Protein AF-X1Q5E4-F1 (afdb_monomer_lite)

Structure (mmCIF, N/CA/C/O backbone):
data_AF-X1Q5E4-F1
#
_entry.id   AF-X1Q5E4-F1
#
loop_
_atom_site.group_PDB
_atom_site.id
_atom_site.type_symbol
_atom_site.label_atom_id
_atom_site.label_alt_id
_atom_site.label_comp_id
_atom_site.label_asym_id
_atom_site.label_entity_id
_atom_site.label_seq_id
_atom_site.pdbx_PDB_ins_code
_atom_site.Cartn_x
_atom_site.Cartn_y
_atom_site.Cartn_z
_atom_site.occupancy
_atom_site.B_iso_or_equiv
_atom_site.auth_seq_id
_atom_site.auth_comp_id
_atom_site.auth_asym_id
_atom_site.auth_atom_id
_atom_site.pdbx_PDB_model_num
ATOM 1 N N . LEU A 1 1 ? -5.593 10.692 -4.217 1.00 85.62 1 LEU A N 1
ATOM 2 C CA . LEU A 1 1 ? -6.689 10.237 -3.331 1.00 85.62 1 LEU A CA 1
ATOM 3 C C . LEU A 1 1 ? -7.997 10.860 -3.796 1.00 85.62 1 LEU A C 1
ATOM 5 O O . LEU A 1 1 ? -8.003 12.060 -4.031 1.00 85.62 1 LEU A O 1
ATOM 9 N N . ASN A 1 2 ? -9.068 10.085 -3.948 1.00 87.19 2 ASN A N 1
ATOM 10 C CA . ASN A 1 2 ? -10.400 10.597 -4.282 1.00 87.19 2 ASN A CA 1
ATOM 11 C C . ASN A 1 2 ? -11.298 10.481 -3.035 1.00 87.19 2 ASN A C 1
ATOM 13 O O . ASN A 1 2 ? -11.476 9.379 -2.522 1.00 87.19 2 ASN A O 1
ATOM 17 N N . LEU A 1 3 ? -11.804 11.609 -2.522 1.00 86.56 3 LEU A N 1
ATOM 18 C CA . LEU A 1 3 ? -12.592 11.635 -1.282 1.00 86.56 3 LEU A CA 1
ATOM 19 C C . LEU A 1 3 ? -13.997 11.049 -1.459 1.00 86.56 3 LEU A C 1
ATOM 21 O O . LEU A 1 3 ? -14.492 10.405 -0.540 1.00 86.56 3 LEU A O 1
ATOM 25 N N . ASP A 1 4 ? -14.607 11.208 -2.634 1.00 85.56 4 ASP A N 1
ATOM 26 C CA . ASP A 1 4 ? -15.897 10.589 -2.944 1.00 85.56 4 ASP A CA 1
ATOM 27 C C . ASP A 1 4 ? -15.772 9.062 -2.928 1.00 85.56 4 ASP A C 1
ATOM 29 O O . ASP A 1 4 ? -16.574 8.371 -2.306 1.00 85.56 4 ASP A O 1
ATOM 33 N N . ALA A 1 5 ? -14.702 8.530 -3.528 1.00 87.25 5 ALA A N 1
ATOM 34 C CA . ALA A 1 5 ? -14.430 7.093 -3.511 1.00 87.25 5 ALA A CA 1
ATOM 35 C C . ALA A 1 5 ? -14.142 6.579 -2.088 1.00 87.25 5 ALA A C 1
ATOM 37 O O . ALA A 1 5 ? -14.523 5.464 -1.739 1.00 87.25 5 ALA A O 1
ATOM 38 N N . LEU A 1 6 ? -13.522 7.398 -1.230 1.00 88.19 6 LEU A N 1
ATOM 39 C CA . LEU A 1 6 ? -13.303 7.046 0.174 1.00 88.19 6 LEU A CA 1
ATOM 40 C C . LEU A 1 6 ? -14.588 6.963 1.004 1.00 88.19 6 LEU A C 1
ATOM 42 O O . LEU A 1 6 ? -14.603 6.221 1.984 1.00 88.19 6 LEU A O 1
ATOM 46 N N . LEU A 1 7 ? -15.659 7.676 0.641 1.00 85.50 7 LEU A N 1
ATOM 47 C CA . LEU A 1 7 ? -16.945 7.553 1.338 1.00 85.50 7 LEU A CA 1
ATOM 48 C C . LEU A 1 7 ? -17.561 6.153 1.186 1.00 85.50 7 LEU A C 1
ATOM 50 O O . LEU A 1 7 ? -18.375 5.764 2.021 1.00 85.50 7 LEU A O 1
ATOM 54 N N . ALA A 1 8 ? -17.124 5.366 0.197 1.00 83.44 8 ALA A N 1
ATOM 55 C CA . ALA A 1 8 ? -17.516 3.963 0.057 1.00 83.44 8 ALA A CA 1
ATOM 56 C C . ALA A 1 8 ? -16.979 3.087 1.192 1.00 83.44 8 ALA A C 1
ATOM 58 O O . ALA A 1 8 ? -17.589 2.091 1.566 1.00 83.44 8 ALA A O 1
ATOM 59 N N . VAL A 1 9 ? -15.836 3.463 1.766 1.00 86.12 9 VAL A N 1
ATOM 60 C CA . VAL A 1 9 ? -15.105 2.639 2.732 1.00 86.12 9 VAL A CA 1
ATOM 61 C C . VAL A 1 9 ? -15.895 2.446 4.033 1.00 86.12 9 VAL A C 1
ATOM 63 O O . VAL A 1 9 ? -16.047 1.297 4.449 1.00 86.12 9 VAL A O 1
ATOM 66 N N . PRO A 1 10 ? -16.447 3.501 4.670 1.00 83.12 10 PRO A N 1
ATOM 67 C CA . PRO A 1 10 ? -17.381 3.345 5.784 1.00 83.12 10 PRO A CA 1
ATOM 68 C C . PRO A 1 10 ? -18.577 2.452 5.476 1.00 83.12 10 PRO A C 1
ATOM 70 O O . PRO A 1 10 ? -18.875 1.564 6.272 1.00 83.12 10 PRO A O 1
ATOM 73 N N . VAL A 1 11 ? -19.226 2.650 4.326 1.00 78.62 11 VAL A N 1
ATOM 74 C CA . VAL A 1 11 ? -20.408 1.869 3.931 1.00 78.62 11 VAL A CA 1
ATOM 75 C C . VAL A 1 11 ? -20.055 0.390 3.824 1.00 78.62 11 VAL A C 1
ATOM 77 O O . VAL A 1 11 ? -20.650 -0.439 4.509 1.00 78.62 11 VAL A O 1
ATOM 80 N N . SER A 1 12 ? -19.006 0.054 3.078 1.00 81.69 12 SER A N 1
ATOM 81 C CA . SER A 1 12 ? -18.638 -1.344 2.865 1.00 81.69 12 SER A CA 1
ATOM 82 C C . SER A 1 12 ? -18.080 -2.032 4.110 1.00 81.69 12 SER A C 1
ATOM 84 O O . SER A 1 12 ? -18.351 -3.211 4.323 1.00 81.69 12 SER A O 1
ATOM 86 N N . LEU A 1 13 ? -17.323 -1.331 4.964 1.00 83.44 13 LEU A N 1
ATOM 87 C CA . LEU A 1 13 ? -16.741 -1.943 6.166 1.00 83.44 13 LEU A CA 1
ATOM 88 C C . LEU A 1 13 ? -17.729 -2.082 7.331 1.00 83.44 13 LEU A C 1
ATOM 90 O O . LEU A 1 13 ? -17.554 -2.990 8.145 1.00 83.44 13 LEU A O 1
ATOM 94 N N . VAL A 1 14 ? -18.712 -1.185 7.451 1.00 81.75 14 VAL A N 1
ATOM 95 C CA . VAL A 1 14 ? -19.647 -1.164 8.591 1.00 81.75 14 VAL A CA 1
ATOM 96 C C . VAL A 1 14 ? -21.003 -1.752 8.231 1.00 81.75 14 VAL A C 1
ATOM 98 O O . VAL A 1 14 ? -21.534 -2.550 9.000 1.00 81.75 14 VAL A O 1
ATOM 101 N N . LEU A 1 15 ? -21.559 -1.367 7.082 1.00 72.94 15 LEU A N 1
ATOM 102 C CA . LEU A 1 15 ? -22.905 -1.770 6.671 1.00 72.94 15 LEU A CA 1
ATOM 103 C C . LEU A 1 15 ? -22.891 -3.080 5.872 1.00 72.94 15 LEU A C 1
ATOM 105 O O . LEU A 1 15 ? -23.913 -3.752 5.791 1.00 72.94 15 LEU A O 1
ATOM 109 N N . GLY A 1 16 ? -21.729 -3.478 5.338 1.00 68.12 16 GLY A N 1
ATOM 110 C CA . GLY A 1 16 ? -21.613 -4.658 4.479 1.00 68.12 16 GLY A CA 1
ATOM 111 C C . GLY A 1 16 ? -22.305 -4.475 3.127 1.00 68.12 16 GLY A C 1
ATOM 112 O O . GLY A 1 16 ? -22.644 -5.467 2.488 1.00 68.12 16 GLY A O 1
ATOM 113 N N . ASP A 1 17 ? -22.510 -3.220 2.722 1.00 62.69 17 ASP A N 1
ATOM 114 C CA . ASP A 1 17 ? -23.218 -2.832 1.505 1.00 62.69 17 ASP A CA 1
ATOM 115 C C . ASP A 1 17 ? -22.286 -2.100 0.519 1.00 62.69 17 ASP A C 1
ATOM 117 O O . ASP A 1 17 ? -21.143 -1.735 0.834 1.00 62.69 17 ASP A O 1
ATOM 121 N N . THR A 1 18 ? -22.767 -1.888 -0.700 1.00 61.19 18 THR A N 1
ATOM 122 C CA . THR A 1 18 ? -22.097 -1.099 -1.737 1.00 61.19 18 THR A CA 1
ATOM 123 C C . THR A 1 18 ? -22.765 0.266 -1.877 1.00 61.19 18 THR A C 1
ATOM 125 O O . THR A 1 18 ? -23.923 0.441 -1.526 1.00 61.19 18 THR A O 1
ATOM 128 N N . LEU A 1 19 ? -22.053 1.255 -2.425 1.00 57.38 19 LEU A N 1
ATOM 129 C CA . LEU A 1 19 ? -22.664 2.546 -2.778 1.00 57.38 19 LEU A CA 1
ATOM 130 C C . LEU A 1 19 ? -23.539 2.472 -4.053 1.00 57.38 19 LEU A C 1
ATOM 132 O O . LEU A 1 19 ? -23.861 3.513 -4.628 1.00 57.38 19 LEU A O 1
ATOM 136 N N . GLU A 1 20 ? -23.875 1.281 -4.559 1.00 55.50 20 GLU A N 1
ATOM 137 C CA . GLU A 1 20 ? -24.708 1.134 -5.755 1.00 55.50 20 GLU A CA 1
ATOM 138 C C . GLU A 1 20 ? -26.183 1.422 -5.413 1.00 55.50 20 GLU A C 1
ATOM 140 O O . GLU A 1 20 ? -26.930 0.537 -5.012 1.00 55.50 20 GLU A O 1
ATOM 145 N N . GLY A 1 21 ? -26.616 2.681 -5.558 1.00 55.56 21 GLY A N 1
ATOM 146 C CA . GLY A 1 21 ? -28.004 3.098 -5.308 1.00 55.56 21 GLY A CA 1
ATOM 147 C C . GLY A 1 21 ? -28.167 4.584 -4.961 1.00 55.56 21 GLY A C 1
ATOM 148 O O . GLY A 1 21 ? -27.203 5.351 -4.936 1.00 55.56 21 GLY A O 1
ATOM 149 N N . GLU A 1 22 ? -29.404 5.022 -4.696 1.00 45.22 22 GLU A N 1
ATOM 150 C CA . GLU A 1 22 ? -29.683 6.388 -4.228 1.00 45.22 22 GLU A CA 1
ATOM 151 C C . GLU A 1 22 ? -29.324 6.557 -2.739 1.00 45.22 22 GLU A C 1
ATOM 153 O O . GLU A 1 22 ? -30.128 6.322 -1.841 1.00 45.22 22 GLU A O 1
ATOM 158 N N . LEU A 1 23 ? -28.127 7.092 -2.479 1.00 52.53 23 LEU A N 1
ATOM 159 C CA . LEU A 1 23 ? -27.595 7.477 -1.155 1.00 52.53 23 LEU A CA 1
ATOM 160 C C . LEU A 1 23 ? -28.423 8.530 -0.385 1.00 52.53 23 LEU A C 1
ATOM 162 O O . LEU A 1 23 ? -28.060 8.938 0.723 1.00 52.53 23 LEU A O 1
ATOM 166 N N . ALA A 1 24 ? -29.519 9.028 -0.962 1.00 50.91 24 ALA A N 1
ATOM 167 C CA . ALA A 1 24 ? -30.311 10.116 -0.398 1.00 50.91 24 ALA A CA 1
ATOM 168 C C . ALA A 1 24 ? -30.968 9.743 0.947 1.00 50.91 24 ALA A C 1
ATOM 170 O O . ALA A 1 24 ? -31.092 10.615 1.810 1.00 50.91 24 ALA A O 1
ATOM 171 N N . GLY A 1 25 ? -31.317 8.466 1.153 1.00 52.00 25 GLY A N 1
ATOM 172 C CA . GLY A 1 25 ? -31.897 7.948 2.401 1.00 52.00 25 GLY A CA 1
ATOM 173 C C . GLY A 1 25 ? -30.884 7.604 3.503 1.00 52.00 25 GLY A C 1
ATOM 174 O O . GLY A 1 25 ? -31.267 7.438 4.658 1.00 52.00 25 GLY A O 1
ATOM 175 N N . GLU A 1 26 ? -29.587 7.552 3.189 1.00 63.16 26 GLU A N 1
ATOM 176 C CA . GLU A 1 26 ? -28.579 6.885 4.031 1.00 63.16 26 GLU A CA 1
ATOM 177 C C . GLU A 1 26 ? -27.562 7.830 4.676 1.00 63.16 26 GLU A C 1
ATOM 179 O O . GLU A 1 26 ? -26.587 7.391 5.282 1.00 63.16 26 GLU A O 1
ATOM 184 N N . LYS A 1 27 ? -27.774 9.149 4.617 1.00 71.00 27 LYS A N 1
ATOM 185 C CA . LYS A 1 27 ? -26.834 10.127 5.205 1.00 71.00 27 LYS A CA 1
ATOM 186 C C . LYS A 1 27 ? -26.582 9.899 6.701 1.00 71.00 27 LYS A C 1
ATOM 188 O O . LYS A 1 27 ? -25.473 10.140 7.169 1.00 71.00 27 LYS A O 1
ATOM 193 N N . ILE A 1 28 ? -27.591 9.431 7.440 1.00 75.75 28 ILE A N 1
ATOM 194 C CA . ILE A 1 28 ? -27.464 9.093 8.866 1.00 75.75 28 ILE A CA 1
ATOM 195 C C . ILE A 1 28 ? -26.667 7.796 9.047 1.00 75.75 28 ILE A C 1
ATOM 197 O O . ILE A 1 28 ? -25.765 7.762 9.878 1.00 75.75 28 ILE A O 1
ATOM 201 N N . ALA A 1 29 ? -26.941 6.766 8.242 1.00 75.94 29 ALA A N 1
ATOM 202 C CA . ALA A 1 29 ? -26.204 5.503 8.283 1.00 75.94 29 ALA A CA 1
ATOM 203 C C . ALA A 1 29 ? -24.724 5.700 7.912 1.00 75.94 29 ALA A C 1
ATOM 205 O O . ALA A 1 29 ? -23.838 5.164 8.572 1.00 75.94 29 ALA A O 1
ATOM 206 N N . LEU A 1 30 ? -24.438 6.545 6.918 1.00 79.06 30 LEU A N 1
ATOM 207 C CA . LEU A 1 30 ? -23.081 6.929 6.538 1.00 79.06 30 LEU A CA 1
ATOM 208 C C . LEU A 1 30 ? -22.375 7.718 7.649 1.00 79.06 30 LEU A C 1
ATOM 210 O O . LEU A 1 30 ? -21.212 7.452 7.950 1.00 79.06 30 LEU A O 1
ATOM 214 N N . LEU A 1 31 ? -23.071 8.661 8.292 1.00 83.44 31 LEU A N 1
ATOM 215 C CA . LEU A 1 31 ? -22.544 9.393 9.446 1.00 83.44 31 LEU A CA 1
ATOM 216 C C . LEU A 1 31 ? -22.194 8.440 10.599 1.00 83.44 31 LEU A C 1
ATOM 218 O O . LEU A 1 31 ? -21.114 8.547 11.181 1.00 83.44 31 LEU A O 1
ATOM 222 N N . GLU A 1 32 ? -23.083 7.495 10.903 1.00 83.00 32 GLU A N 1
ATOM 223 C CA . GLU A 1 32 ? -22.853 6.472 11.919 1.00 83.00 32 GLU A CA 1
ATOM 224 C C . GLU A 1 32 ? -21.665 5.578 11.549 1.00 83.00 32 GLU A C 1
ATOM 226 O O . GLU A 1 32 ? -20.768 5.383 12.369 1.00 83.00 32 GLU A O 1
ATOM 231 N N . ALA A 1 33 ? -21.603 5.096 10.306 1.00 85.88 33 ALA A N 1
ATOM 232 C CA . ALA A 1 33 ? -20.516 4.260 9.812 1.00 85.88 33 ALA A CA 1
ATOM 233 C C . ALA A 1 33 ? -19.156 4.966 9.914 1.00 85.88 33 ALA A C 1
ATOM 235 O O . ALA A 1 33 ? -18.194 4.391 10.428 1.00 85.88 33 ALA A O 1
ATOM 236 N N . ILE A 1 34 ? -19.074 6.236 9.502 1.00 86.62 34 ILE A N 1
ATOM 237 C CA . ILE A 1 34 ? -17.858 7.046 9.660 1.00 86.62 34 ILE A CA 1
ATOM 238 C C . ILE A 1 34 ? -17.499 7.181 11.147 1.00 86.62 34 ILE A C 1
ATOM 240 O O . ILE A 1 34 ? -16.341 6.994 11.524 1.00 86.62 34 ILE A O 1
ATOM 244 N N . GLY A 1 35 ? -18.490 7.442 12.005 1.00 85.75 35 GLY A N 1
ATOM 245 C CA . GLY A 1 35 ? -18.305 7.506 13.453 1.00 85.75 35 GLY A CA 1
ATOM 246 C C . GLY A 1 35 ? -17.748 6.209 14.048 1.00 85.75 35 GLY A C 1
ATOM 247 O O . GLY A 1 35 ? -16.836 6.259 14.873 1.00 85.75 35 GLY A O 1
ATOM 248 N N . GLN A 1 36 ? -18.231 5.046 13.600 1.00 86.19 36 GLN A N 1
ATOM 249 C CA . GLN A 1 36 ? -17.752 3.734 14.052 1.00 86.19 36 GLN A CA 1
ATOM 250 C C . GLN A 1 36 ? -16.318 3.428 13.594 1.00 86.19 36 GLN A C 1
ATOM 252 O O . GLN A 1 36 ? -15.580 2.743 14.312 1.00 86.19 36 GLN A O 1
ATOM 257 N N . LEU A 1 37 ? -15.918 3.925 12.419 1.00 87.25 37 LEU A N 1
ATOM 258 C CA . LEU A 1 37 ? -14.556 3.779 11.899 1.00 87.25 37 LEU A CA 1
ATOM 259 C C . LEU A 1 37 ? -13.554 4.751 12.521 1.00 87.25 37 LEU A C 1
ATOM 261 O O . LEU A 1 37 ? -12.341 4.522 12.418 1.00 87.25 37 LEU A O 1
ATOM 265 N N . ASN A 1 38 ? -14.026 5.799 13.196 1.00 83.94 38 ASN A N 1
ATOM 266 C CA . ASN A 1 38 ? -13.145 6.713 13.901 1.00 83.94 38 ASN A CA 1
ATOM 267 C C . ASN A 1 38 ? -12.282 5.939 14.914 1.00 83.94 38 ASN A C 1
ATOM 269 O O . ASN A 1 38 ? -12.753 5.042 15.615 1.00 83.94 38 ASN A O 1
ATOM 273 N N . ASN A 1 39 ? -10.986 6.246 14.960 1.00 86.94 39 ASN A N 1
ATOM 274 C CA . ASN A 1 39 ? -9.976 5.508 15.734 1.00 86.94 39 ASN A CA 1
ATOM 275 C C . ASN A 1 39 ? -9.820 4.011 15.383 1.00 86.94 39 ASN A C 1
ATOM 277 O O . ASN A 1 39 ? -9.138 3.283 16.109 1.00 86.94 39 ASN A O 1
ATOM 281 N N . ARG A 1 40 ? -10.387 3.537 14.265 1.00 91.19 40 ARG A N 1
ATOM 282 C CA . ARG A 1 40 ? -10.204 2.167 13.743 1.00 91.19 40 ARG A CA 1
ATOM 283 C C . ARG A 1 40 ? -9.575 2.116 12.358 1.00 91.19 40 ARG A C 1
ATOM 285 O O . ARG A 1 40 ? -9.022 1.078 12.002 1.00 91.19 40 ARG A O 1
ATOM 292 N N . VAL A 1 41 ? -9.627 3.213 11.606 1.00 93.25 41 VAL A N 1
ATOM 293 C CA . VAL A 1 41 ? -9.074 3.313 10.251 1.00 93.25 41 VAL A CA 1
ATOM 294 C C . VAL A 1 41 ? -8.097 4.482 10.156 1.00 93.25 41 VAL A C 1
ATOM 296 O O . VAL A 1 41 ? -8.339 5.566 10.687 1.00 93.25 41 VAL A O 1
ATOM 299 N N . LYS A 1 42 ? -6.984 4.247 9.456 1.00 95.19 42 LYS A N 1
ATOM 300 C CA . LYS A 1 42 ? -6.052 5.279 9.000 1.00 95.19 42 LYS A CA 1
ATOM 301 C C . LYS A 1 42 ? -5.783 5.086 7.513 1.00 95.19 42 LYS A C 1
ATOM 303 O O . LYS A 1 42 ? -5.582 3.961 7.063 1.00 95.19 42 LYS A O 1
ATOM 308 N N . ILE A 1 43 ? -5.780 6.186 6.772 1.00 95.06 43 ILE A N 1
ATOM 309 C CA . ILE A 1 43 ? -5.573 6.232 5.327 1.00 95.06 43 ILE A CA 1
ATOM 310 C C . ILE A 1 43 ? -4.346 7.096 5.072 1.00 95.06 43 ILE A C 1
ATOM 312 O O . ILE A 1 43 ? -4.383 8.315 5.240 1.00 95.06 43 ILE A O 1
ATOM 316 N N . PHE A 1 44 ? -3.256 6.460 4.662 1.00 95.88 44 PHE A N 1
ATOM 317 C CA . PHE A 1 44 ? -2.018 7.147 4.312 1.00 95.88 44 PHE A CA 1
ATOM 318 C C . PHE A 1 44 ? -2.074 7.582 2.850 1.00 95.88 44 PHE A C 1
ATOM 320 O O . PHE A 1 44 ? -2.385 6.779 1.972 1.00 95.88 44 PHE A O 1
ATOM 327 N N . TYR A 1 45 ? -1.770 8.846 2.574 1.00 94.75 45 TYR A N 1
ATOM 328 C CA . TYR A 1 45 ? -1.820 9.393 1.219 1.00 94.75 45 TYR A CA 1
ATOM 329 C C . TYR A 1 45 ? -0.693 10.397 0.988 1.00 94.75 45 TYR A C 1
ATOM 331 O O . TYR A 1 45 ? -0.230 11.040 1.924 1.00 94.75 45 TYR A O 1
ATOM 339 N N . GLN A 1 46 ? -0.262 10.576 -0.261 1.00 93.88 46 GLN A N 1
ATOM 340 C CA . GLN A 1 46 ? 0.731 11.601 -0.580 1.00 93.88 46 GLN A CA 1
ATOM 341 C C . GLN A 1 46 ? 0.147 13.005 -0.385 1.00 93.88 46 GLN A C 1
ATOM 343 O O . GLN A 1 46 ? -0.860 13.361 -1.006 1.00 93.88 46 GLN A O 1
ATOM 348 N N . ARG A 1 47 ? 0.812 13.828 0.433 1.00 90.94 47 ARG A N 1
ATOM 349 C CA . ARG A 1 47 ? 0.422 15.222 0.670 1.00 90.94 47 ARG A CA 1
ATOM 350 C C . ARG A 1 47 ? 0.323 15.986 -0.653 1.00 90.94 47 ARG A C 1
ATOM 352 O O . ARG A 1 47 ? 1.184 15.861 -1.517 1.00 90.94 47 ARG A O 1
ATOM 359 N N . GLY A 1 48 ? -0.738 16.778 -0.795 1.00 87.25 48 GLY A N 1
ATOM 360 C CA . GLY A 1 48 ? -1.007 17.555 -2.009 1.00 87.25 48 GLY A CA 1
ATOM 361 C C . GLY A 1 48 ? -1.610 16.748 -3.161 1.00 87.25 48 GLY A C 1
ATOM 362 O O . GLY A 1 48 ? -1.994 17.338 -4.160 1.00 87.25 48 GLY A O 1
ATOM 363 N N . ASN A 1 49 ? -1.757 15.425 -3.021 1.00 87.75 49 ASN A N 1
ATOM 364 C CA . ASN A 1 49 ? -2.320 14.562 -4.058 1.00 87.75 49 ASN A CA 1
ATOM 365 C C . ASN A 1 49 ? -3.731 14.059 -3.686 1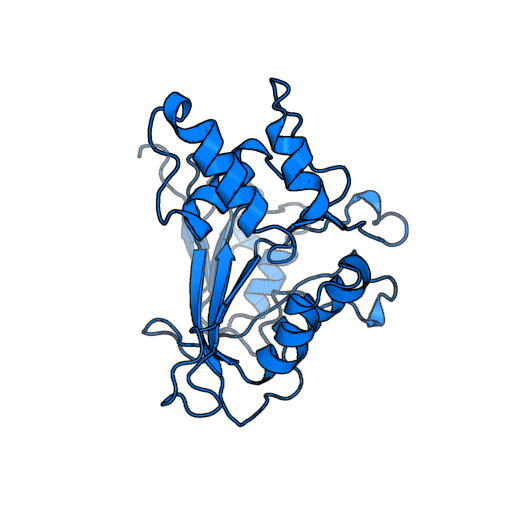.00 87.75 49 ASN A C 1
ATOM 367 O O . ASN A 1 49 ? -4.033 12.861 -3.736 1.00 87.75 49 ASN A O 1
ATOM 371 N N . ILE A 1 50 ? -4.597 14.984 -3.261 1.00 86.19 50 ILE A N 1
ATOM 372 C CA . ILE A 1 50 ? -6.040 14.765 -3.089 1.00 86.19 50 ILE A CA 1
ATOM 373 C C . ILE A 1 50 ? -6.747 15.426 -4.273 1.00 86.19 50 ILE A C 1
ATOM 375 O O . ILE A 1 50 ? -6.502 16.591 -4.568 1.00 86.19 50 ILE A O 1
ATOM 379 N N . HIS A 1 51 ? -7.622 14.683 -4.947 1.00 85.06 51 HIS A N 1
ATOM 380 C CA . HIS A 1 51 ? -8.462 15.221 -6.006 1.00 85.06 51 HIS A CA 1
ATOM 381 C C . HIS A 1 51 ? -9.448 16.223 -5.406 1.00 85.06 51 HIS A C 1
ATOM 383 O O . HIS A 1 51 ? -10.177 15.880 -4.475 1.00 85.06 51 HIS A O 1
ATOM 389 N N . VAL A 1 52 ? -9.476 17.442 -5.945 1.00 80.12 52 VAL A N 1
ATOM 390 C CA . VAL A 1 52 ? -10.395 18.490 -5.494 1.00 80.12 52 VAL A CA 1
ATOM 391 C C . VAL A 1 52 ? -11.828 18.064 -5.836 1.00 80.12 52 VAL A C 1
ATOM 393 O O . VAL A 1 52 ? -12.127 17.853 -7.015 1.00 80.12 52 VAL A O 1
ATOM 396 N N . PRO A 1 53 ? -12.717 17.887 -4.845 1.00 77.94 53 PRO A N 1
ATOM 397 C CA . PRO A 1 53 ? -14.113 17.562 -5.111 1.00 77.94 53 PRO A CA 1
ATOM 398 C C . PRO A 1 53 ? -14.785 18.683 -5.910 1.00 77.94 53 PRO A C 1
ATOM 400 O O . PRO A 1 53 ? -14.507 19.860 -5.681 1.00 77.94 53 PRO A O 1
ATOM 403 N N . ARG A 1 54 ? -15.680 18.329 -6.840 1.00 76.81 54 ARG A N 1
ATOM 404 C CA . ARG A 1 54 ? -16.436 19.326 -7.627 1.00 76.81 54 ARG A CA 1
ATOM 405 C C . ARG A 1 54 ? -17.413 20.120 -6.763 1.00 76.81 54 ARG A C 1
ATOM 407 O O . ARG A 1 54 ? -17.658 21.289 -7.037 1.00 76.81 54 ARG A O 1
ATOM 414 N N . GLU A 1 55 ? -17.940 19.483 -5.723 1.00 77.50 55 GLU A N 1
ATOM 415 C CA . GLU A 1 55 ? -18.875 20.070 -4.772 1.00 77.50 55 GLU A CA 1
ATOM 416 C C . GLU A 1 55 ? -18.380 19.857 -3.343 1.00 77.50 55 GLU A C 1
ATOM 418 O O . GLU A 1 55 ? -17.766 18.840 -3.010 1.00 77.50 55 GLU A O 1
ATOM 423 N N . PHE A 1 56 ? -18.649 20.830 -2.476 1.00 74.88 56 PHE A N 1
ATOM 424 C CA . PHE A 1 56 ? -18.303 20.720 -1.068 1.00 74.88 56 PHE A CA 1
ATOM 425 C C . PHE A 1 56 ? -19.255 19.752 -0.355 1.00 74.88 56 PHE A C 1
ATOM 427 O O . PHE A 1 56 ? -20.441 20.038 -0.192 1.00 74.88 56 PHE A O 1
ATOM 434 N N . ASN A 1 57 ? -18.720 18.633 0.134 1.00 79.06 57 ASN A N 1
ATOM 435 C CA . ASN A 1 57 ? -19.455 17.675 0.951 1.00 79.06 57 ASN A CA 1
ATOM 436 C C . ASN A 1 57 ? -18.974 17.738 2.408 1.00 79.06 57 ASN A C 1
ATOM 438 O O . ASN A 1 57 ? -17.820 17.437 2.713 1.00 79.06 57 ASN A O 1
ATOM 442 N N . ARG A 1 58 ? -19.881 18.079 3.334 1.00 80.69 58 ARG A N 1
ATOM 443 C CA . ARG A 1 58 ? -19.586 18.155 4.779 1.00 80.69 58 ARG A CA 1
ATOM 444 C C . ARG A 1 58 ? -19.070 16.838 5.362 1.00 80.69 58 ARG A C 1
ATOM 446 O O . ARG A 1 58 ? -18.362 16.862 6.362 1.00 80.69 58 ARG A O 1
ATOM 453 N N . LEU A 1 59 ? -19.398 15.704 4.744 1.00 81.31 59 LEU A N 1
ATOM 454 C CA . LEU A 1 59 ? -18.931 14.391 5.184 1.00 81.31 59 LEU A CA 1
ATOM 455 C C . LEU A 1 59 ? -17.413 14.227 5.037 1.00 81.31 59 LEU A C 1
ATOM 457 O O . LEU A 1 59 ? -16.821 13.445 5.774 1.00 81.31 59 LEU A O 1
ATOM 461 N N . PHE A 1 60 ? -16.759 14.995 4.157 1.00 85.75 60 PHE A N 1
ATOM 462 C CA . PHE A 1 60 ? -15.301 14.961 4.030 1.00 85.75 60 PHE A CA 1
ATOM 463 C C . PHE A 1 60 ? -14.592 15.404 5.310 1.00 85.75 60 PHE A C 1
ATOM 465 O O . PHE A 1 60 ? -13.586 14.799 5.670 1.00 85.75 60 PHE A O 1
ATOM 472 N N . ALA A 1 61 ? -15.155 16.369 6.047 1.00 86.12 61 ALA A N 1
ATOM 473 C CA . ALA A 1 61 ? -14.605 16.808 7.331 1.00 86.12 61 ALA A CA 1
ATOM 474 C C . ALA A 1 61 ? -14.571 15.669 8.368 1.00 86.12 61 ALA A C 1
ATOM 476 O O . ALA A 1 61 ? -13.695 15.614 9.225 1.00 86.12 61 ALA A O 1
ATOM 477 N N . LEU A 1 62 ? -15.497 14.709 8.266 1.00 85.69 62 LEU A N 1
ATOM 478 C CA . LEU A 1 62 ? -15.539 13.540 9.146 1.00 85.69 62 LEU A CA 1
ATOM 479 C C . LEU A 1 62 ? -14.472 12.498 8.793 1.00 85.69 62 LEU A C 1
ATOM 481 O O . LEU A 1 62 ? -14.125 11.669 9.633 1.00 85.69 62 LEU A O 1
ATOM 485 N N . LEU A 1 63 ? -13.952 12.526 7.560 1.00 88.31 63 LEU A N 1
ATOM 486 C CA . LEU A 1 63 ? -12.859 11.657 7.134 1.00 88.31 63 LEU A CA 1
ATOM 487 C C . LEU A 1 63 ? -11.493 12.176 7.596 1.00 88.31 63 LEU A C 1
ATOM 489 O O . LEU A 1 63 ? -10.578 11.372 7.763 1.00 88.31 63 LEU A O 1
ATOM 493 N N . GLU A 1 64 ? -11.346 13.485 7.827 1.00 88.81 64 GLU A N 1
ATOM 494 C CA . GLU A 1 64 ? -10.068 14.130 8.164 1.00 88.81 64 GLU A CA 1
ATOM 495 C C . GLU A 1 64 ? -9.288 13.436 9.294 1.00 88.81 64 GLU A C 1
ATOM 497 O O . GLU A 1 64 ? -8.096 13.193 9.098 1.00 88.81 64 GLU A O 1
ATOM 502 N N . PRO A 1 65 ? -9.899 13.006 10.421 1.00 90.31 65 PRO A N 1
ATOM 503 C CA . PRO A 1 65 ? -9.165 12.317 11.487 1.00 90.31 65 PRO A CA 1
ATOM 504 C C . PRO A 1 65 ? -8.550 10.975 11.062 1.00 90.31 65 PRO A C 1
ATOM 506 O O . PRO A 1 65 ? -7.619 10.480 11.706 1.00 90.31 65 PRO A O 1
ATOM 509 N N . MET A 1 66 ? -9.064 10.361 9.994 1.00 92.25 66 MET A N 1
ATOM 510 C CA . MET A 1 66 ? -8.553 9.109 9.433 1.00 92.25 66 MET A CA 1
ATOM 511 C C . MET A 1 66 ? -7.441 9.351 8.405 1.00 92.25 66 MET A C 1
ATOM 513 O O . MET A 1 66 ? -6.647 8.445 8.159 1.00 92.25 66 MET A O 1
ATOM 517 N N . LEU A 1 67 ? -7.346 10.547 7.818 1.00 93.56 67 LEU A N 1
ATOM 518 C CA . LEU A 1 67 ? -6.374 10.864 6.773 1.00 93.56 67 LEU A CA 1
ATOM 519 C C . LEU A 1 67 ? -5.003 11.203 7.371 1.00 93.56 67 LEU A C 1
ATOM 521 O O . LEU A 1 67 ? -4.874 12.074 8.226 1.00 93.56 67 LEU A O 1
ATOM 525 N N . VAL A 1 68 ? -3.956 10.545 6.878 1.00 95.56 68 VAL A N 1
ATOM 526 C CA . VAL A 1 68 ? -2.566 10.764 7.296 1.00 95.56 68 VAL A CA 1
ATOM 527 C C . VAL A 1 68 ? -1.733 11.181 6.080 1.00 95.56 68 VAL A C 1
ATOM 529 O O . VAL A 1 68 ? -1.475 10.348 5.205 1.00 95.56 68 VAL A O 1
ATOM 532 N N . PRO A 1 69 ? -1.316 12.457 5.981 1.00 94.88 69 PRO A N 1
ATOM 533 C CA . PRO A 1 69 ? -0.480 12.909 4.879 1.00 94.88 69 PRO A CA 1
ATOM 534 C C . PRO A 1 69 ? 0.945 12.368 5.019 1.00 94.88 69 PRO A C 1
ATOM 536 O O . PRO A 1 69 ? 1.576 12.497 6.065 1.00 94.88 69 PRO A O 1
ATOM 539 N N . ILE A 1 70 ? 1.473 11.831 3.927 1.00 95.31 70 ILE A N 1
ATOM 540 C CA . ILE A 1 70 ? 2.857 11.393 3.779 1.00 95.31 70 ILE A CA 1
ATOM 541 C C . ILE A 1 70 ? 3.571 12.349 2.832 1.00 95.31 70 ILE A C 1
ATOM 543 O O . ILE A 1 70 ? 3.062 12.676 1.756 1.00 95.31 70 ILE A O 1
ATOM 547 N N . ILE A 1 71 ? 4.751 12.808 3.240 1.00 91.50 71 ILE A N 1
ATOM 548 C CA . ILE A 1 71 ? 5.581 13.729 2.466 1.00 91.50 71 ILE A CA 1
ATOM 549 C C . ILE A 1 71 ? 6.778 12.935 1.938 1.00 91.50 71 ILE A C 1
ATOM 551 O O . ILE A 1 71 ? 7.595 12.485 2.739 1.00 91.50 71 ILE A O 1
ATOM 555 N N . PRO A 1 72 ? 6.900 12.743 0.616 1.00 89.50 72 PRO A N 1
ATOM 556 C CA . PRO A 1 72 ? 8.135 12.245 0.031 1.00 89.50 72 PRO A CA 1
ATOM 557 C C . PRO A 1 72 ? 9.284 13.217 0.337 1.00 89.50 72 PRO A C 1
ATOM 559 O O . PRO A 1 72 ? 9.210 14.402 0.023 1.00 89.50 72 PRO A O 1
ATOM 562 N N . VAL A 1 73 ? 10.340 12.705 0.956 1.00 82.94 73 VAL A N 1
ATOM 563 C CA . VAL A 1 73 ? 11.611 13.372 1.244 1.00 82.94 73 VAL A CA 1
ATOM 564 C C . VAL A 1 73 ? 12.646 12.887 0.228 1.00 82.94 73 VAL A C 1
ATOM 566 O O . VAL A 1 73 ? 13.560 12.126 0.536 1.00 82.94 73 VAL A O 1
ATOM 569 N N . GLY A 1 74 ? 12.446 13.251 -1.037 1.00 66.38 74 GLY A N 1
ATOM 570 C CA . GLY A 1 74 ? 13.411 12.900 -2.075 1.00 66.38 74 GLY A CA 1
ATOM 571 C C . GLY A 1 74 ? 14.743 13.637 -1.908 1.00 66.38 74 GLY A C 1
ATOM 572 O O . GLY A 1 74 ? 14.849 14.597 -1.146 1.00 66.38 74 GLY A O 1
ATOM 573 N N . ASP A 1 75 ? 15.773 13.181 -2.613 1.00 63.97 75 ASP A N 1
ATOM 574 C CA . ASP A 1 75 ? 17.129 13.727 -2.562 1.00 63.97 75 ASP A CA 1
ATOM 575 C C . AS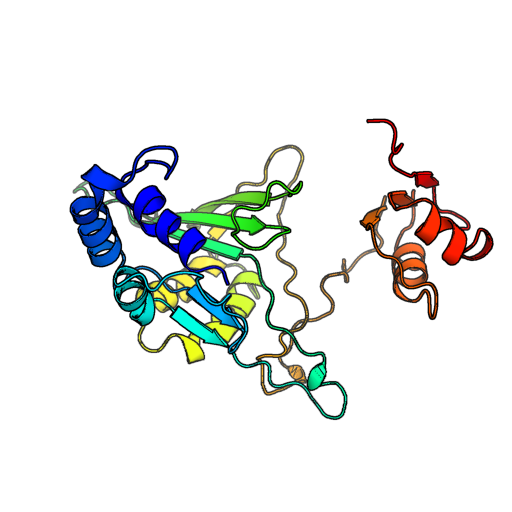P A 1 75 ? 17.475 14.534 -3.826 1.00 63.97 75 ASP A C 1
ATOM 577 O O . ASP A 1 75 ? 17.157 14.168 -4.959 1.00 63.97 75 ASP A O 1
ATOM 581 N N . GLY A 1 76 ? 18.141 15.676 -3.626 1.00 62.97 76 GLY A N 1
ATOM 582 C CA . GLY A 1 76 ? 18.684 16.506 -4.706 1.00 62.97 76 GLY A CA 1
ATOM 583 C C . GLY A 1 76 ? 17.688 16.824 -5.831 1.00 62.97 76 GLY A C 1
ATOM 584 O O . GLY A 1 76 ? 16.527 17.152 -5.593 1.00 62.97 76 GLY A O 1
ATOM 585 N N . VAL A 1 77 ? 18.153 16.721 -7.081 1.00 55.75 77 VAL A N 1
ATOM 586 C CA . VAL A 1 77 ? 17.362 16.988 -8.301 1.00 55.75 77 VAL A CA 1
ATOM 587 C C . VAL A 1 77 ? 16.207 15.985 -8.478 1.00 55.75 77 VAL A C 1
ATOM 589 O O . VAL A 1 77 ? 15.223 16.289 -9.149 1.00 55.75 77 VAL A O 1
ATOM 592 N N . GLN A 1 78 ? 16.273 14.810 -7.839 1.00 59.41 78 GLN A N 1
ATOM 593 C CA . GLN A 1 78 ? 15.249 13.763 -7.947 1.00 59.41 78 GLN A CA 1
ATOM 594 C C . GLN A 1 78 ? 14.085 13.930 -6.960 1.00 59.41 78 GLN A C 1
ATOM 596 O O . GLN A 1 78 ? 13.076 13.226 -7.065 1.00 59.41 78 GLN A O 1
ATOM 601 N N . ALA A 1 79 ? 14.158 14.907 -6.050 1.00 65.00 79 ALA A N 1
ATOM 602 C CA . ALA A 1 79 ? 13.082 15.185 -5.104 1.00 65.00 79 ALA A CA 1
ATOM 603 C C . ALA A 1 79 ? 11.744 15.515 -5.782 1.00 65.00 79 ALA A C 1
ATOM 605 O O . ALA A 1 79 ? 10.695 15.082 -5.310 1.00 65.00 79 ALA A O 1
ATOM 606 N N . ALA A 1 80 ? 11.781 16.195 -6.933 1.00 66.06 80 ALA A N 1
ATOM 607 C CA . ALA A 1 80 ? 10.587 16.521 -7.715 1.00 66.06 80 ALA A CA 1
ATOM 608 C C . ALA A 1 80 ? 9.876 15.286 -8.305 1.00 66.06 80 ALA A C 1
ATOM 610 O O . ALA A 1 80 ? 8.680 15.343 -8.579 1.00 66.06 80 ALA A O 1
ATOM 611 N N . PHE A 1 81 ? 10.591 14.170 -8.472 1.00 72.25 81 PHE A N 1
ATOM 612 C CA . PHE A 1 81 ? 10.070 12.926 -9.051 1.00 72.25 81 PHE A CA 1
ATOM 613 C C . PHE A 1 81 ? 9.754 11.861 -7.993 1.00 72.25 81 PHE A C 1
ATOM 615 O O . PHE A 1 81 ? 9.343 10.745 -8.314 1.00 72.25 81 PHE A O 1
ATOM 622 N N . SER A 1 82 ? 9.932 12.193 -6.715 1.00 83.38 82 SER A N 1
ATOM 623 C CA . SER A 1 82 ? 9.654 11.289 -5.607 1.00 83.38 82 SER A CA 1
ATOM 624 C C . SER A 1 82 ? 8.155 11.183 -5.343 1.00 83.38 82 SER A C 1
ATOM 626 O O . SER A 1 82 ? 7.455 12.187 -5.223 1.00 83.38 82 SER A O 1
ATOM 628 N N . SER A 1 83 ? 7.652 9.955 -5.209 1.00 88.44 83 SER A N 1
ATOM 629 C CA . SER A 1 83 ? 6.233 9.704 -4.957 1.00 88.44 83 SER A CA 1
ATOM 630 C C . SER A 1 83 ? 6.007 8.691 -3.839 1.00 88.44 83 SER A C 1
ATOM 632 O O . SER A 1 83 ? 6.783 7.760 -3.629 1.00 88.44 83 SER A O 1
ATOM 634 N N . PHE A 1 84 ? 4.907 8.884 -3.115 1.00 92.38 84 PHE A N 1
ATOM 635 C CA . PHE A 1 84 ? 4.341 7.921 -2.186 1.00 92.38 84 PHE A CA 1
ATOM 636 C C . PHE A 1 84 ? 3.064 7.358 -2.810 1.00 92.38 84 PHE A C 1
ATOM 638 O O . PHE A 1 84 ? 2.001 7.982 -2.775 1.00 92.38 84 PHE A O 1
ATOM 645 N N . HIS A 1 85 ? 3.180 6.184 -3.429 1.00 90.75 85 HIS A N 1
ATOM 646 C CA . HIS A 1 85 ? 2.106 5.615 -4.241 1.00 90.75 85 HIS A CA 1
ATOM 647 C C . HIS A 1 85 ? 1.740 4.149 -3.908 1.00 90.75 85 HIS A C 1
ATOM 649 O O . HIS A 1 85 ? 1.410 3.403 -4.836 1.00 90.75 85 HIS A O 1
ATOM 655 N N . PRO A 1 86 ? 1.751 3.698 -2.634 1.00 92.56 86 PRO A N 1
ATOM 656 C CA . PRO A 1 86 ? 1.298 2.351 -2.300 1.00 92.56 86 PRO A CA 1
ATOM 657 C C . PRO A 1 86 ? -0.222 2.224 -2.482 1.00 92.56 86 PRO A C 1
ATOM 659 O O . PRO A 1 86 ? -0.974 3.159 -2.209 1.00 92.56 86 PRO A O 1
ATOM 662 N N . LYS A 1 87 ? -0.680 1.054 -2.931 1.00 94.31 87 LYS A N 1
ATOM 663 C CA . LYS A 1 87 ? -2.104 0.710 -3.098 1.00 94.31 87 LYS A CA 1
ATOM 664 C C . LYS A 1 87 ? -2.404 -0.555 -2.316 1.00 94.31 87 LYS A C 1
ATOM 666 O O . LYS A 1 87 ? -2.592 -1.630 -2.876 1.00 94.31 87 LYS A O 1
ATOM 671 N N . ILE A 1 88 ? -2.319 -0.424 -1.002 1.00 95.25 88 ILE A N 1
ATOM 672 C CA . ILE A 1 88 ? -2.357 -1.546 -0.075 1.00 95.25 88 ILE A CA 1
ATOM 673 C C . ILE A 1 88 ? -3.408 -1.307 1.002 1.00 95.25 88 ILE A C 1
ATOM 675 O O . ILE A 1 88 ? -3.505 -0.213 1.555 1.00 95.25 88 ILE A O 1
ATOM 679 N N . TRP A 1 89 ? -4.153 -2.358 1.319 1.00 96.06 89 TRP A N 1
ATOM 680 C CA . TRP A 1 89 ? -5.072 -2.426 2.445 1.00 96.06 89 TRP A CA 1
ATOM 681 C C . TRP A 1 89 ? -4.620 -3.520 3.392 1.00 96.06 89 TRP A C 1
ATOM 683 O O . TRP A 1 89 ? -4.310 -4.628 2.959 1.00 96.06 89 TRP A O 1
ATOM 693 N N . ILE A 1 90 ? -4.628 -3.221 4.688 1.00 96.50 90 ILE A N 1
ATOM 694 C CA . ILE A 1 90 ? -4.363 -4.199 5.740 1.00 96.50 90 ILE A CA 1
ATOM 695 C C . ILE A 1 90 ? -5.523 -4.128 6.718 1.00 96.50 90 ILE A C 1
ATOM 697 O O . ILE A 1 90 ? -5.692 -3.148 7.445 1.00 96.50 90 ILE A O 1
ATOM 701 N N . LEU A 1 91 ? -6.340 -5.170 6.712 1.00 95.62 91 LEU A N 1
ATOM 702 C CA . LEU A 1 91 ? -7.534 -5.275 7.531 1.00 95.62 91 LEU A CA 1
ATOM 703 C C . LEU A 1 91 ? -7.261 -6.274 8.648 1.00 95.62 91 LEU A C 1
ATOM 705 O O . LEU A 1 91 ? -6.802 -7.387 8.399 1.00 95.62 91 LEU A O 1
ATOM 709 N N . ARG A 1 92 ? -7.551 -5.867 9.883 1.00 94.38 92 ARG A N 1
ATOM 710 C CA . ARG A 1 92 ? -7.439 -6.706 11.078 1.00 94.38 92 ARG A CA 1
ATOM 711 C C . ARG A 1 92 ? -8.825 -6.920 11.665 1.00 94.38 92 ARG A C 1
ATOM 713 O O . ARG A 1 92 ? -9.414 -6.002 12.234 1.00 94.38 92 ARG A O 1
ATOM 720 N N . TYR A 1 93 ? -9.318 -8.144 11.575 1.00 92.06 93 TYR A N 1
ATOM 721 C CA . TYR A 1 93 ? -10.601 -8.552 12.126 1.00 92.06 93 TYR A CA 1
ATOM 722 C C . TYR A 1 93 ? -10.399 -9.153 13.506 1.00 92.06 93 TYR A C 1
ATOM 724 O O . TYR A 1 93 ? -9.598 -10.069 13.672 1.00 92.06 93 TYR A O 1
ATOM 732 N N . VAL A 1 94 ? -11.150 -8.663 14.491 1.00 88.88 94 VAL A N 1
ATOM 733 C CA . VAL A 1 94 ? -11.149 -9.212 15.849 1.00 88.88 94 VAL A CA 1
ATOM 734 C C . VAL A 1 94 ? -12.531 -9.756 16.158 1.00 88.88 94 VAL A C 1
ATOM 736 O O . VAL A 1 94 ? -13.502 -9.004 16.248 1.00 88.88 94 VAL A O 1
ATOM 739 N N . LYS A 1 95 ? -12.626 -11.067 16.355 1.00 83.31 95 LYS A N 1
ATOM 740 C CA . LYS A 1 95 ? -13.838 -11.705 16.855 1.00 83.31 95 LYS A CA 1
ATOM 741 C C . LYS A 1 95 ? -14.098 -11.211 18.278 1.00 83.31 95 LYS A C 1
ATOM 743 O O . LYS A 1 95 ? -13.210 -11.276 19.129 1.00 83.31 95 LYS A O 1
ATOM 748 N N . LYS A 1 96 ? -15.321 -10.742 18.553 1.00 75.50 96 LYS A N 1
ATOM 749 C CA . LYS A 1 96 ? -15.742 -10.399 19.921 1.00 75.50 96 LYS A CA 1
ATOM 750 C C . LYS A 1 96 ? -15.522 -11.612 20.828 1.00 75.50 96 LYS A C 1
ATOM 752 O O . LYS A 1 96 ? -15.917 -12.724 20.477 1.00 75.50 96 LYS A O 1
ATOM 757 N N . ALA A 1 97 ? -14.860 -11.399 21.963 1.00 65.25 97 ALA A N 1
ATOM 758 C CA . ALA A 1 97 ? -14.509 -12.469 22.884 1.00 65.25 97 ALA A CA 1
ATOM 759 C C . ALA A 1 97 ? -15.775 -13.195 23.367 1.00 65.25 97 ALA A C 1
ATOM 761 O O . ALA A 1 97 ? -16.606 -12.631 24.073 1.00 65.25 97 ALA A O 1
ATOM 762 N N . THR A 1 98 ? -15.918 -14.457 22.979 1.00 62.00 98 THR A N 1
ATOM 763 C CA . THR A 1 98 ? -16.867 -15.394 23.588 1.00 62.00 98 THR A CA 1
ATOM 764 C C . THR A 1 98 ? -16.129 -16.200 24.651 1.00 62.00 98 THR A C 1
ATOM 766 O O . THR A 1 98 ? -14.950 -16.493 24.454 1.00 62.00 98 THR A O 1
ATOM 769 N N . LYS A 1 99 ? -16.809 -16.628 25.727 1.00 57.41 99 LYS A N 1
ATOM 770 C CA . LYS A 1 99 ? -16.221 -17.402 26.849 1.00 57.41 99 LYS A CA 1
ATOM 771 C C . LYS A 1 99 ? -15.387 -18.637 26.435 1.00 57.41 99 LYS A C 1
ATOM 773 O O . LYS A 1 99 ? -14.618 -19.131 27.245 1.00 57.41 99 LYS A O 1
ATOM 778 N N . ALA A 1 100 ? -15.523 -19.118 25.196 1.00 59.09 100 ALA A N 1
ATOM 779 C CA . ALA A 1 100 ? -14.838 -20.293 24.653 1.00 59.09 100 ALA A CA 1
ATOM 780 C C . ALA A 1 100 ? -13.627 -20.005 23.729 1.00 59.09 100 ALA A C 1
ATOM 782 O O . ALA A 1 100 ? -13.039 -20.946 23.202 1.00 59.09 100 ALA A O 1
ATOM 783 N N . ALA A 1 101 ? -13.257 -18.745 23.464 1.00 55.91 101 ALA A N 1
ATOM 784 C CA . ALA A 1 101 ? -12.185 -18.452 22.505 1.00 55.91 101 ALA A CA 1
ATOM 785 C C . ALA A 1 101 ? -10.787 -18.656 23.125 1.00 55.91 101 ALA A C 1
ATOM 787 O O . ALA A 1 101 ? -10.418 -17.961 24.071 1.00 55.91 101 ALA A O 1
ATOM 788 N N . ARG A 1 102 ? -9.993 -19.583 22.568 1.00 54.81 102 ARG A N 1
ATOM 789 C CA . ARG A 1 102 ? -8.559 -19.724 22.884 1.00 54.81 102 ARG A CA 1
ATOM 790 C C . ARG A 1 102 ? -7.769 -18.516 22.353 1.00 54.81 102 ARG A C 1
ATOM 792 O O . ARG A 1 102 ? -8.142 -17.933 21.332 1.00 54.81 102 ARG A O 1
ATOM 799 N N . HIS A 1 103 ? -6.673 -18.161 23.030 1.00 49.62 103 HIS A N 1
ATOM 800 C CA . HIS A 1 103 ? -5.702 -17.167 22.546 1.00 49.62 103 HIS A CA 1
ATOM 801 C C . HIS A 1 103 ? -5.256 -17.539 21.116 1.00 49.62 103 HIS A C 1
ATOM 803 O O . HIS A 1 103 ? -4.913 -18.690 20.872 1.00 49.62 103 HIS A O 1
ATOM 809 N N . GLY A 1 104 ? -5.343 -16.600 20.167 1.00 53.53 104 GLY A N 1
ATOM 810 C CA . GLY A 1 104 ? -4.971 -16.801 18.754 1.00 53.53 104 GLY A CA 1
ATOM 811 C C . GLY A 1 104 ? -6.136 -17.034 17.777 1.00 53.53 104 GLY A C 1
ATOM 812 O O . GLY A 1 104 ? -6.066 -16.580 16.641 1.00 53.53 104 GLY A O 1
ATOM 813 N N . GLN A 1 105 ? -7.266 -17.618 18.204 1.00 59.88 105 GLN A N 1
ATOM 814 C CA . GLN A 1 105 ? -8.421 -17.885 17.313 1.00 59.88 105 GLN A CA 1
ATOM 815 C C . GLN A 1 105 ? -9.339 -16.672 17.073 1.00 59.88 105 GLN A C 1
ATOM 817 O O . GLN A 1 105 ? -10.373 -16.776 16.408 1.00 59.88 105 GLN A O 1
ATOM 822 N N . SER A 1 106 ? -9.004 -15.521 17.651 1.00 78.31 106 SER A N 1
ATOM 823 C CA . SER A 1 106 ? -9.843 -14.324 17.629 1.00 78.31 106 SER A CA 1
ATOM 824 C C . SER A 1 106 ? -9.409 -13.279 16.608 1.00 78.31 106 SER A C 1
ATOM 826 O O . SER A 1 106 ? -10.152 -12.319 16.431 1.00 78.31 106 SER A O 1
ATOM 828 N N . VAL A 1 107 ? -8.260 -13.434 15.940 1.00 90.25 107 VAL A N 1
ATOM 829 C CA . VAL A 1 107 ? -7.742 -12.429 15.000 1.00 90.25 107 VAL A CA 1
ATOM 830 C C . VAL A 1 107 ? -7.544 -13.033 13.615 1.00 90.25 107 VAL A C 1
ATOM 832 O O . VAL A 1 107 ? -6.926 -14.086 13.473 1.00 90.25 107 VAL A O 1
ATOM 835 N N . ARG A 1 108 ? -8.062 -12.350 12.594 1.00 93.56 108 ARG A N 1
ATOM 836 C CA . ARG A 1 108 ? -7.798 -12.640 11.181 1.00 93.56 108 ARG A CA 1
ATOM 837 C C . ARG A 1 108 ? -7.296 -11.395 10.478 1.00 93.56 108 ARG A C 1
ATOM 839 O O . ARG A 1 108 ? -7.673 -10.282 10.846 1.00 93.56 108 ARG A O 1
ATOM 846 N N . TYR A 1 109 ? -6.485 -11.602 9.457 1.00 95.88 109 TYR A N 1
ATOM 847 C CA . TYR A 1 109 ? -5.967 -10.548 8.608 1.00 95.88 109 TYR A CA 1
ATOM 848 C C . TYR A 1 109 ? -6.454 -10.719 7.178 1.00 95.88 109 TYR A C 1
ATOM 850 O O . TYR A 1 109 ? -6.655 -11.838 6.719 1.00 95.88 109 TYR A O 1
ATOM 858 N N . ARG A 1 110 ? -6.607 -9.593 6.486 1.00 96.19 110 ARG A N 1
ATOM 859 C CA . ARG A 1 110 ? -6.721 -9.535 5.033 1.00 96.19 110 ARG A CA 1
ATOM 860 C C . ARG A 1 110 ? -5.767 -8.479 4.504 1.00 96.19 110 ARG A C 1
ATOM 862 O O . ARG A 1 110 ? -5.786 -7.339 4.968 1.00 96.19 110 ARG A O 1
ATOM 869 N N . LEU A 1 111 ? -4.951 -8.869 3.540 1.00 96.56 111 LEU A N 1
ATOM 870 C CA . LEU A 1 111 ? -4.073 -8.005 2.773 1.00 96.56 111 LEU A CA 1
ATOM 871 C C . LEU A 1 111 ? -4.646 -7.875 1.364 1.00 96.56 111 LEU A C 1
ATOM 873 O O . LEU A 1 111 ? -4.883 -8.883 0.706 1.00 96.56 111 LEU A O 1
ATOM 877 N N . ILE A 1 112 ? -4.849 -6.645 0.899 1.00 95.44 112 ILE A N 1
ATOM 878 C CA . ILE A 1 112 ? -5.237 -6.370 -0.488 1.00 95.44 112 ILE A CA 1
ATOM 879 C C . ILE A 1 112 ? -4.163 -5.488 -1.105 1.00 95.44 112 ILE A C 1
ATOM 881 O O . ILE A 1 112 ? -3.902 -4.397 -0.601 1.00 95.44 112 ILE A O 1
ATOM 885 N N . VAL A 1 113 ? -3.547 -5.946 -2.189 1.00 94.25 113 VAL A N 1
ATOM 886 C CA . VAL A 1 113 ? -2.593 -5.170 -2.987 1.00 94.25 113 VAL A CA 1
ATOM 887 C C . VAL A 1 113 ? -3.221 -4.922 -4.346 1.00 94.25 113 VAL A C 1
ATOM 889 O O . VAL A 1 113 ? -3.620 -5.864 -5.025 1.00 94.25 113 VAL A O 1
ATOM 892 N N . MET A 1 114 ? -3.333 -3.659 -4.739 1.00 93.19 114 MET A N 1
ATOM 893 C CA . MET A 1 114 ? -4.017 -3.254 -5.963 1.00 93.19 114 MET A CA 1
ATOM 894 C C . MET A 1 114 ? -3.028 -2.638 -6.952 1.00 93.19 114 MET A C 1
ATOM 896 O O . MET A 1 114 ? -2.071 -1.963 -6.576 1.00 93.19 114 MET A O 1
ATOM 900 N N . SER A 1 115 ? -3.284 -2.825 -8.240 1.00 89.19 115 SER A N 1
ATOM 901 C CA . SER A 1 115 ? -2.541 -2.153 -9.316 1.00 89.19 115 SER A CA 1
ATOM 902 C C . SER A 1 115 ? -2.926 -0.675 -9.472 1.00 89.19 115 SER A C 1
ATOM 904 O O . SER A 1 115 ? -2.129 0.128 -9.963 1.00 89.19 115 SER A O 1
ATOM 906 N N . ARG A 1 116 ? -4.116 -0.279 -8.997 1.00 88.75 116 ARG A N 1
ATOM 907 C CA . ARG A 1 116 ? -4.651 1.087 -9.090 1.00 88.75 116 ARG A CA 1
ATOM 908 C C . ARG A 1 116 ? -5.104 1.640 -7.743 1.00 88.75 116 ARG A C 1
ATOM 910 O O . ARG A 1 116 ? -5.288 0.917 -6.770 1.00 88.75 116 ARG A O 1
ATOM 917 N N . ASN A 1 117 ? -5.239 2.965 -7.695 1.00 88.88 117 ASN A N 1
ATOM 918 C CA . ASN A 1 117 ? -5.838 3.655 -6.554 1.00 88.88 117 ASN A CA 1
ATOM 919 C C . ASN A 1 117 ? -7.353 3.415 -6.534 1.00 88.88 117 ASN A C 1
ATOM 921 O O . ASN A 1 117 ? -7.953 3.246 -7.589 1.00 88.88 117 ASN A O 1
ATOM 925 N N . LEU A 1 118 ? -7.968 3.507 -5.353 1.00 86.00 118 LEU A N 1
ATOM 926 C CA . LEU A 1 118 ? -9.424 3.506 -5.222 1.00 86.00 118 LEU A CA 1
ATOM 927 C C . LEU A 1 118 ? -10.017 4.756 -5.900 1.00 86.00 118 LEU A C 1
ATOM 929 O O . LEU A 1 118 ? -9.819 5.884 -5.433 1.00 86.00 118 LEU A O 1
ATOM 933 N N . THR A 1 119 ? -10.715 4.549 -7.013 1.00 85.56 119 THR A N 1
ATOM 934 C CA . THR A 1 119 ? -11.385 5.567 -7.833 1.00 85.56 119 THR A CA 1
ATOM 935 C C . THR A 1 119 ? -12.689 4.986 -8.397 1.00 85.56 119 THR A C 1
ATOM 937 O O . THR A 1 119 ? -12.934 3.790 -8.293 1.00 85.56 119 THR A O 1
ATOM 940 N N . PHE A 1 120 ? -13.523 5.830 -9.010 1.00 81.81 120 PHE A N 1
ATOM 941 C CA . PHE A 1 120 ? -14.704 5.392 -9.770 1.00 81.81 120 PHE A CA 1
ATOM 942 C C . PHE A 1 120 ? -14.411 5.177 -11.262 1.00 81.81 120 PHE A C 1
ATOM 944 O O . PHE A 1 120 ? -15.332 5.136 -12.080 1.00 81.81 120 PHE A O 1
ATOM 951 N N . ASP A 1 121 ? -13.133 5.132 -11.649 1.00 84.38 121 ASP A N 1
ATOM 952 C CA . ASP A 1 121 ? -12.796 4.893 -13.046 1.00 84.38 121 ASP A CA 1
ATOM 953 C C . ASP A 1 121 ? -13.091 3.436 -13.430 1.00 84.38 121 ASP A C 1
ATOM 955 O O . ASP A 1 121 ? -13.022 2.535 -12.600 1.00 84.38 121 ASP A O 1
ATOM 959 N N . ARG A 1 122 ? -13.469 3.211 -14.691 1.00 80.12 122 ARG A N 1
ATOM 960 C CA . ARG A 1 122 ? -13.818 1.879 -15.217 1.00 80.12 122 ARG A CA 1
ATOM 961 C C . ARG A 1 122 ? -12.645 1.221 -15.933 1.00 80.12 122 ARG A C 1
ATOM 963 O O . ARG A 1 122 ? -12.826 0.522 -16.928 1.00 80.12 122 ARG A O 1
ATOM 970 N N . SER A 1 123 ? -11.431 1.520 -15.491 1.00 81.50 123 SER A N 1
ATOM 971 C CA . SER A 1 123 ? -10.248 0.935 -16.105 1.00 81.50 123 SER A CA 1
ATOM 972 C C . SER A 1 123 ? -10.063 -0.493 -15.622 1.00 81.50 123 SER A C 1
ATOM 974 O O . SER A 1 123 ? -10.447 -0.828 -14.506 1.00 81.50 123 SER A O 1
ATOM 976 N N . TRP A 1 124 ? -9.411 -1.319 -16.433 1.00 80.88 124 TRP A N 1
ATOM 977 C CA . TRP A 1 124 ? -9.012 -2.644 -15.980 1.00 80.88 124 TRP A CA 1
ATOM 978 C C . TRP A 1 124 ? -7.980 -2.523 -14.860 1.00 80.88 124 TRP A C 1
ATOM 980 O O . TRP A 1 124 ? -7.036 -1.726 -14.946 1.00 80.88 124 TRP A O 1
ATOM 990 N N . ASP A 1 125 ? -8.162 -3.321 -13.817 1.00 84.62 125 ASP A N 1
ATOM 991 C CA . ASP A 1 125 ? -7.233 -3.450 -12.713 1.00 84.62 125 ASP A CA 1
ATOM 992 C C . ASP A 1 125 ? -7.085 -4.914 -12.286 1.00 84.62 125 ASP A C 1
ATOM 994 O O . ASP A 1 125 ? -7.871 -5.800 -12.617 1.00 84.62 125 ASP A O 1
ATOM 998 N N . ILE A 1 126 ? -5.983 -5.172 -11.596 1.00 87.75 126 ILE A N 1
ATOM 999 C CA . ILE A 1 126 ? -5.699 -6.435 -10.922 1.00 87.75 126 ILE A CA 1
ATOM 1000 C C . ILE A 1 126 ? -5.513 -6.128 -9.440 1.00 87.75 126 ILE A C 1
ATOM 1002 O O . ILE A 1 126 ? -4.835 -5.153 -9.079 1.00 87.75 126 ILE A O 1
ATOM 1006 N N . SER A 1 127 ? -6.088 -6.977 -8.591 1.00 91.06 127 SER A N 1
ATOM 1007 C CA . SER A 1 127 ? -5.851 -6.975 -7.152 1.00 91.06 127 SER A CA 1
ATOM 1008 C C . SER A 1 127 ? -5.503 -8.378 -6.656 1.00 91.06 127 SER A C 1
ATOM 1010 O O . SER A 1 127 ? -6.081 -9.373 -7.087 1.00 91.06 127 SER A O 1
ATOM 1012 N N . ALA A 1 128 ? -4.535 -8.452 -5.746 1.00 92.38 128 ALA A N 1
ATOM 1013 C CA . ALA A 1 128 ? -4.229 -9.652 -4.985 1.00 92.38 128 ALA A CA 1
ATOM 1014 C C . ALA A 1 128 ? -4.850 -9.512 -3.594 1.00 92.38 128 ALA A C 1
ATOM 1016 O O . ALA A 1 128 ? -4.553 -8.552 -2.883 1.00 92.38 128 ALA A O 1
ATOM 1017 N N . CYS A 1 129 ? -5.701 -10.463 -3.211 1.00 94.94 129 CYS A N 1
ATOM 1018 C CA . CYS A 1 129 ? -6.326 -10.523 -1.893 1.00 94.94 129 CYS A CA 1
ATOM 1019 C C . CYS A 1 129 ? -5.857 -11.788 -1.171 1.00 94.94 129 CYS A C 1
ATOM 1021 O O . CYS A 1 129 ? -6.109 -12.895 -1.641 1.00 94.94 129 CYS A O 1
ATOM 1023 N N . LEU A 1 130 ? -5.182 -11.613 -0.037 1.00 95.75 130 LEU A N 1
ATOM 1024 C CA . LEU A 1 130 ? -4.662 -12.691 0.797 1.00 95.75 130 LEU A CA 1
ATOM 1025 C C . LEU A 1 130 ? -5.317 -12.607 2.171 1.00 95.75 130 LEU A C 1
ATOM 1027 O O . LEU A 1 130 ? -5.199 -11.591 2.858 1.00 95.75 130 LEU A O 1
ATOM 1031 N N . ASP A 1 131 ? -5.995 -13.674 2.573 1.00 95.56 131 ASP A N 1
ATOM 1032 C CA . ASP A 1 131 ? -6.443 -13.842 3.951 1.00 95.56 131 ASP A CA 1
ATOM 1033 C C . ASP A 1 131 ? -5.330 -14.498 4.772 1.00 95.56 131 ASP A C 1
ATOM 1035 O O . ASP A 1 131 ? -4.444 -15.157 4.234 1.00 95.56 131 ASP A O 1
ATOM 1039 N N . GLY A 1 132 ? -5.322 -14.263 6.080 1.00 93.62 132 GLY A N 1
ATOM 1040 C CA . GLY A 1 132 ? -4.301 -14.823 6.949 1.00 93.62 132 GLY A CA 1
ATOM 1041 C C . GLY A 1 132 ? -4.749 -14.984 8.391 1.00 93.62 132 GLY A C 1
ATOM 1042 O O . GLY A 1 132 ? -5.636 -14.282 8.895 1.00 93.62 132 GLY A O 1
ATOM 1043 N N . VAL A 1 133 ? -4.099 -15.919 9.073 1.00 93.12 133 VAL A N 1
ATOM 1044 C CA . VAL A 1 133 ? -4.310 -16.220 10.492 1.00 93.12 133 VAL A CA 1
ATOM 1045 C C . VAL A 1 133 ? -3.013 -16.034 11.269 1.00 93.12 133 VAL A C 1
ATOM 1047 O O . VAL A 1 133 ? -1.920 -16.111 10.709 1.00 93.12 133 VAL A O 1
ATOM 1050 N N . LEU A 1 134 ? -3.130 -15.758 12.567 1.00 91.88 134 LEU A N 1
ATOM 1051 C CA . LEU A 1 134 ? -1.960 -15.711 13.437 1.00 91.88 134 LEU A CA 1
ATOM 1052 C C . LEU A 1 134 ? -1.426 -17.122 13.676 1.00 91.88 134 LEU A C 1
ATOM 1054 O O . LEU A 1 134 ? -2.185 -18.027 14.020 1.00 91.88 134 LEU A O 1
ATOM 1058 N N . ASN A 1 135 ? -0.115 -17.262 13.543 1.00 86.38 135 ASN A N 1
ATOM 1059 C CA . ASN A 1 135 ? 0.656 -18.424 13.947 1.00 86.38 135 ASN A CA 1
ATOM 1060 C C . ASN A 1 135 ? 1.498 -18.072 15.193 1.00 86.38 135 ASN A C 1
ATOM 1062 O O . ASN A 1 135 ? 1.705 -16.899 15.517 1.00 86.38 135 ASN A O 1
ATOM 1066 N N . ASP A 1 136 ? 1.976 -19.079 15.915 1.00 81.38 136 ASP A N 1
ATOM 1067 C CA . ASP A 1 136 ? 2.827 -18.891 17.093 1.00 81.38 136 ASP A CA 1
ATOM 1068 C C . ASP A 1 136 ? 4.256 -18.484 16.701 1.00 81.38 136 ASP A C 1
ATOM 1070 O O . ASP A 1 136 ? 4.912 -17.731 17.424 1.00 81.38 136 ASP A O 1
ATOM 1074 N N . ALA A 1 137 ? 4.723 -18.927 15.530 1.00 83.19 137 ALA A N 1
ATOM 1075 C CA . ALA A 1 137 ? 6.031 -18.571 14.996 1.00 83.19 137 ALA A CA 1
ATOM 1076 C C . ALA A 1 137 ? 6.010 -17.195 14.312 1.00 83.19 137 ALA A C 1
ATOM 1078 O O . ALA A 1 137 ? 5.168 -16.918 13.455 1.00 83.19 137 ALA A O 1
ATOM 1079 N N . ALA A 1 138 ? 6.970 -16.340 14.669 1.00 82.12 138 ALA A N 1
ATOM 1080 C CA . ALA A 1 138 ? 7.230 -15.092 13.963 1.00 82.12 138 ALA A CA 1
ATOM 1081 C C . ALA A 1 138 ? 8.263 -15.323 12.856 1.00 82.12 138 ALA A C 1
ATOM 1083 O O . ALA A 1 138 ? 9.251 -16.024 13.058 1.00 82.12 138 ALA A O 1
ATOM 1084 N N . ARG A 1 139 ? 8.037 -14.713 11.694 1.00 82.00 139 ARG A N 1
ATOM 1085 C CA . ARG A 1 139 ? 9.031 -14.617 10.626 1.00 82.00 139 ARG A CA 1
ATOM 1086 C C . ARG A 1 139 ? 10.036 -13.523 10.981 1.00 82.00 139 ARG A C 1
ATOM 1088 O O . ARG A 1 139 ? 9.635 -12.405 11.313 1.00 82.00 139 ARG A O 1
ATOM 1095 N N . ASP A 1 140 ? 11.321 -13.836 10.872 1.00 71.12 140 ASP A N 1
ATOM 1096 C CA . ASP A 1 140 ? 12.379 -12.834 10.960 1.00 71.12 140 ASP A CA 1
ATOM 1097 C C . ASP A 1 140 ? 12.367 -11.963 9.696 1.00 71.12 140 ASP A C 1
ATOM 1099 O O . ASP A 1 140 ? 12.275 -12.472 8.580 1.00 71.12 140 ASP A O 1
ATOM 1103 N N . SER A 1 141 ? 12.463 -10.641 9.867 1.00 70.81 141 SER A N 1
ATOM 1104 C CA . SER A 1 141 ? 12.594 -9.672 8.767 1.00 70.81 141 SER A CA 1
ATOM 1105 C C . SER A 1 141 ? 11.459 -9.703 7.716 1.00 70.81 141 SER A C 1
ATOM 1107 O O . SER A 1 141 ? 11.710 -9.846 6.521 1.00 70.81 141 SER A O 1
ATOM 1109 N N . ASP A 1 142 ? 10.202 -9.516 8.140 1.00 85.75 142 ASP A N 1
ATOM 1110 C CA . ASP A 1 142 ? 9.029 -9.437 7.247 1.00 85.75 142 ASP A CA 1
ATOM 1111 C C . ASP A 1 142 ? 8.934 -8.069 6.516 1.00 85.75 142 ASP A C 1
ATOM 1113 O O . ASP A 1 142 ? 8.709 -7.042 7.171 1.00 85.75 142 ASP A O 1
ATOM 1117 N N . PRO A 1 143 ? 9.048 -8.013 5.168 1.00 89.50 143 PRO A N 1
ATOM 1118 C CA . PRO A 1 143 ? 9.052 -6.749 4.421 1.00 89.50 143 PRO A CA 1
ATOM 1119 C C . PRO A 1 143 ? 7.755 -5.944 4.552 1.00 89.50 143 PRO A C 1
ATOM 1121 O O . PRO A 1 143 ? 7.783 -4.713 4.540 1.00 89.50 143 PRO A O 1
ATOM 1124 N N . LEU A 1 144 ? 6.614 -6.624 4.708 1.00 92.62 144 LEU A N 1
ATOM 1125 C CA . LEU A 1 144 ? 5.332 -5.967 4.949 1.00 92.62 144 LEU A CA 1
ATOM 1126 C C . LEU A 1 144 ? 5.344 -5.232 6.294 1.00 92.62 144 LEU A C 1
ATOM 1128 O O . LEU A 1 144 ? 4.973 -4.062 6.358 1.00 92.62 144 LEU A O 1
ATOM 1132 N N . THR A 1 145 ? 5.814 -5.883 7.357 1.00 94.25 145 THR A N 1
ATOM 1133 C CA . THR A 1 145 ? 5.963 -5.274 8.683 1.00 94.25 145 THR A CA 1
ATOM 1134 C C . THR A 1 145 ? 6.928 -4.093 8.641 1.00 94.25 145 THR A C 1
ATOM 1136 O O . THR A 1 145 ? 6.619 -3.052 9.217 1.00 94.25 145 THR A O 1
ATOM 1139 N N . ALA A 1 146 ? 8.052 -4.205 7.925 1.00 93.25 146 ALA A N 1
ATOM 1140 C CA . ALA A 1 146 ? 8.991 -3.096 7.744 1.00 93.25 146 ALA A CA 1
ATOM 1141 C C . ALA A 1 146 ? 8.334 -1.902 7.023 1.00 93.25 146 ALA A C 1
ATOM 1143 O O . ALA A 1 146 ? 8.422 -0.763 7.488 1.00 93.25 146 ALA A O 1
ATOM 1144 N N . PHE A 1 147 ? 7.598 -2.163 5.937 1.00 94.69 147 PHE A N 1
ATOM 1145 C CA . PHE A 1 147 ? 6.832 -1.141 5.224 1.00 94.69 147 PHE A CA 1
ATOM 1146 C C . PHE A 1 147 ? 5.802 -0.454 6.127 1.00 94.69 147 PHE A C 1
ATOM 1148 O O . PHE A 1 147 ? 5.797 0.772 6.235 1.00 94.69 147 PHE A O 1
ATOM 1155 N N . VAL A 1 148 ? 4.971 -1.221 6.831 1.00 94.81 148 VAL A N 1
ATOM 1156 C CA . VAL A 1 148 ? 3.962 -0.685 7.759 1.00 94.81 148 VAL A CA 1
ATOM 1157 C C . VAL A 1 148 ? 4.622 0.077 8.914 1.00 94.81 148 VAL A C 1
ATOM 1159 O O . VAL A 1 148 ? 4.126 1.123 9.331 1.00 94.81 148 VAL A O 1
ATOM 1162 N N . GLY A 1 149 ? 5.774 -0.398 9.391 1.00 94.56 149 GLY A N 1
ATOM 1163 C CA . GLY A 1 149 ? 6.583 0.247 10.424 1.00 94.56 149 GLY A CA 1
ATOM 1164 C C . GLY A 1 149 ? 7.056 1.635 10.008 1.00 94.56 149 GLY A C 1
ATOM 1165 O O . GLY A 1 149 ? 6.957 2.571 10.800 1.00 94.56 149 GLY A O 1
ATOM 1166 N N . SER A 1 150 ? 7.448 1.806 8.741 1.00 94.25 150 SER A N 1
ATOM 1167 C CA . SER A 1 150 ? 7.849 3.112 8.192 1.00 94.25 150 SER A CA 1
ATOM 1168 C C . SER A 1 150 ? 6.730 4.168 8.229 1.00 94.25 150 SER A C 1
ATOM 1170 O O . SER A 1 150 ? 6.996 5.370 8.212 1.00 94.25 150 SER A O 1
ATOM 1172 N N . LEU A 1 151 ? 5.466 3.740 8.323 1.00 94.75 151 LEU A N 1
ATOM 1173 C CA . LEU A 1 151 ? 4.301 4.625 8.409 1.00 94.75 151 LEU A CA 1
ATOM 1174 C C . LEU A 1 151 ? 3.918 4.968 9.854 1.00 94.75 151 LEU A C 1
ATOM 1176 O O . LEU A 1 151 ? 3.197 5.940 10.079 1.00 94.75 151 LEU A O 1
ATOM 1180 N N . ALA A 1 152 ? 4.407 4.212 10.841 1.00 92.94 152 ALA A N 1
ATOM 1181 C CA . ALA A 1 152 ? 3.985 4.331 12.235 1.00 92.94 152 ALA A CA 1
ATOM 1182 C C . ALA A 1 152 ? 4.233 5.723 12.823 1.00 92.94 152 ALA A C 1
ATOM 1184 O O . ALA A 1 152 ? 3.352 6.266 13.486 1.00 92.94 152 ALA A O 1
ATOM 1185 N N . GLY A 1 153 ? 5.379 6.333 12.504 1.00 91.25 153 GLY A N 1
ATOM 1186 C CA . GLY A 1 153 ? 5.716 7.687 12.956 1.00 91.25 153 GLY A CA 1
ATOM 1187 C C . GLY A 1 153 ? 4.746 8.769 12.466 1.00 91.25 153 GLY A C 1
ATOM 1188 O O . GLY A 1 153 ? 4.603 9.799 13.116 1.00 91.25 153 GLY A O 1
ATOM 1189 N N . HIS A 1 154 ? 4.028 8.525 11.366 1.00 92.06 154 HIS A N 1
ATOM 1190 C CA . HIS A 1 154 ? 3.063 9.468 10.796 1.00 92.06 154 HIS A CA 1
ATOM 1191 C C . HIS A 1 154 ? 1.657 9.308 11.389 1.00 92.06 154 HIS A C 1
ATOM 1193 O O . HIS A 1 154 ? 0.844 10.226 11.331 1.00 92.06 154 HIS A O 1
ATOM 1199 N N . ALA A 1 155 ? 1.346 8.137 11.950 1.00 90.69 155 ALA A N 1
ATOM 1200 C CA . ALA A 1 155 ? -0.002 7.787 12.388 1.00 90.69 155 ALA A CA 1
ATOM 1201 C C . ALA A 1 155 ? -0.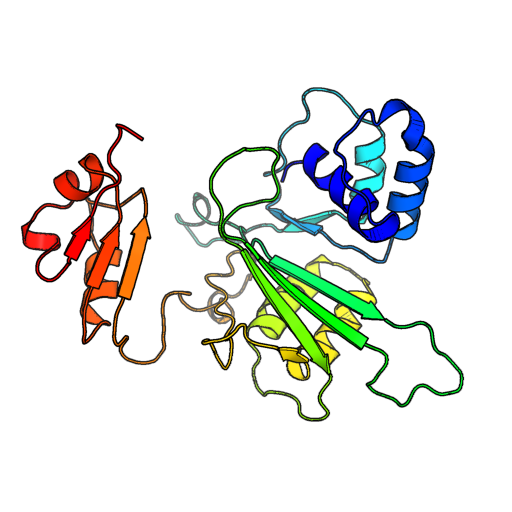367 8.308 13.791 1.00 90.69 155 ALA A C 1
ATOM 1203 O O . ALA A 1 155 ? -1.515 8.141 14.214 1.00 90.69 155 ALA A O 1
ATOM 1204 N N . GLY A 1 156 ? 0.588 8.907 14.514 1.00 86.94 156 GLY A N 1
ATOM 1205 C CA . GLY A 1 156 ? 0.431 9.282 15.920 1.00 86.94 156 GLY A CA 1
ATOM 1206 C C . GLY A 1 156 ? 0.129 8.072 16.814 1.00 86.94 156 GLY A C 1
ATOM 1207 O O . GLY A 1 156 ? 0.528 6.943 16.523 1.00 86.94 156 GLY A O 1
ATOM 1208 N N . GLU A 1 157 ? -0.618 8.287 17.899 1.00 86.69 157 GLU A N 1
ATOM 1209 C CA . GLU A 1 157 ? -1.022 7.227 18.835 1.00 86.69 157 GLU A CA 1
ATOM 1210 C C . GLU A 1 157 ? -2.204 6.386 18.314 1.00 86.69 157 GLU A C 1
ATOM 1212 O O . GLU A 1 157 ? -3.267 6.287 18.925 1.00 86.69 157 GLU A O 1
ATOM 1217 N N . PHE A 1 158 ? -2.036 5.742 17.160 1.00 92.25 158 PHE A N 1
ATOM 1218 C CA . PHE A 1 158 ? -3.042 4.839 16.606 1.00 92.25 158 PHE A CA 1
ATOM 1219 C C . PHE A 1 158 ? -2.839 3.404 17.125 1.00 92.25 158 PHE A C 1
ATOM 1221 O O . PHE A 1 158 ? -2.103 2.595 16.552 1.00 92.25 158 PHE A O 1
ATOM 1228 N N . ALA A 1 159 ? -3.504 3.072 18.237 1.00 90.75 159 ALA A N 1
ATOM 1229 C CA . ALA A 1 159 ? -3.355 1.788 18.934 1.00 90.75 159 ALA A CA 1
ATOM 1230 C C . ALA A 1 159 ? -3.523 0.521 18.055 1.00 90.75 159 ALA A C 1
ATOM 1232 O O . ALA A 1 159 ? -2.753 -0.432 18.251 1.00 90.75 159 ALA A O 1
ATOM 1233 N N . PRO A 1 160 ? -4.453 0.465 17.072 1.00 93.06 160 PRO A N 1
ATOM 1234 C CA . PRO A 1 160 ? -4.557 -0.680 16.166 1.00 93.06 160 PRO A CA 1
ATOM 1235 C C . PRO A 1 160 ? -3.273 -0.949 15.375 1.00 93.06 160 PRO A C 1
ATOM 1237 O O . PRO A 1 160 ? -2.863 -2.104 15.283 1.00 93.06 160 PRO A O 1
ATOM 1240 N N . LEU A 1 161 ? -2.581 0.088 14.892 1.00 94.12 161 LEU A N 1
ATOM 1241 C CA . LEU A 1 161 ? -1.330 -0.067 14.142 1.00 94.12 161 LEU A CA 1
ATOM 1242 C C . LEU A 1 161 ? -0.210 -0.649 15.005 1.00 94.12 161 LEU A C 1
ATOM 1244 O O . LEU A 1 161 ? 0.509 -1.538 14.559 1.00 94.12 161 LEU A O 1
ATOM 1248 N N . ARG A 1 162 ? -0.106 -0.237 16.275 1.00 91.75 162 ARG A N 1
ATOM 1249 C CA . ARG A 1 162 ? 0.850 -0.842 17.219 1.00 91.75 162 ARG A CA 1
ATOM 1250 C C . ARG A 1 162 ? 0.590 -2.336 17.421 1.00 91.75 162 ARG A C 1
ATOM 1252 O O . ARG A 1 162 ? 1.537 -3.104 17.576 1.00 91.75 162 ARG A O 1
ATOM 1259 N N . SER A 1 163 ? -0.678 -2.744 17.439 1.00 93.12 163 SER A N 1
ATOM 1260 C CA . SER A 1 163 ? -1.051 -4.161 17.531 1.00 93.12 163 SER A CA 1
ATOM 1261 C C . SER A 1 163 ? -0.695 -4.902 16.242 1.00 93.12 163 SER A C 1
ATOM 1263 O O . SER A 1 163 ? -0.072 -5.956 16.311 1.00 93.12 163 SER A O 1
ATOM 1265 N N . MET A 1 164 ? -0.992 -4.308 15.079 1.00 94.94 164 MET A N 1
ATOM 1266 C CA . MET A 1 164 ? -0.630 -4.857 13.769 1.00 94.94 164 MET A CA 1
ATOM 1267 C C . MET A 1 164 ? 0.878 -5.079 13.638 1.00 94.94 164 MET A C 1
ATOM 1269 O O . MET A 1 164 ? 1.291 -6.168 13.268 1.00 94.94 164 MET A O 1
ATOM 1273 N N . LEU A 1 165 ? 1.719 -4.118 14.028 1.00 94.25 165 LEU A N 1
ATOM 1274 C CA . LEU A 1 165 ? 3.181 -4.259 13.949 1.00 94.25 165 LEU A CA 1
ATOM 1275 C C . LEU A 1 165 ? 3.739 -5.423 14.781 1.00 94.25 165 LEU A C 1
ATOM 1277 O O . LEU A 1 165 ? 4.746 -6.015 14.412 1.00 94.25 165 LEU A O 1
ATOM 1281 N N . LYS A 1 166 ? 3.081 -5.782 15.890 1.00 92.19 166 LYS A N 1
ATOM 1282 C CA . LYS A 1 166 ? 3.450 -6.951 16.711 1.00 92.19 166 LYS A CA 1
ATOM 1283 C C . LYS A 1 166 ? 2.929 -8.273 16.145 1.00 92.19 166 LYS A C 1
ATOM 1285 O O . LYS A 1 166 ? 3.341 -9.347 16.583 1.00 92.19 166 LYS A O 1
ATOM 1290 N N . GLU A 1 167 ? 1.930 -8.219 15.280 1.00 94.19 167 GLU A N 1
ATOM 1291 C CA . GLU A 1 167 ? 1.174 -9.379 14.810 1.00 94.19 167 GLU A CA 1
ATOM 1292 C C . GLU A 1 167 ? 1.543 -9.770 13.381 1.00 94.19 167 GLU A C 1
ATOM 1294 O O . GLU A 1 167 ? 1.664 -10.958 13.119 1.00 94.19 167 GLU A O 1
ATOM 1299 N N . LEU A 1 168 ? 1.791 -8.807 12.489 1.00 94.69 168 LEU A N 1
ATOM 1300 C CA . LEU A 1 168 ? 2.133 -9.026 11.079 1.00 94.69 168 LEU A CA 1
ATOM 1301 C C . LEU A 1 168 ? 3.284 -10.028 10.853 1.00 94.69 168 LEU A C 1
ATOM 1303 O O . LEU A 1 168 ? 3.112 -10.905 10.003 1.00 94.69 168 LEU A O 1
ATOM 1307 N N . PRO A 1 169 ? 4.385 -10.028 11.640 1.00 93.94 169 PRO A N 1
ATOM 1308 C CA . PRO A 1 169 ? 5.434 -11.045 11.500 1.00 93.94 169 PRO A CA 1
ATOM 1309 C C . PRO A 1 169 ? 4.943 -12.480 11.730 1.00 93.94 169 PRO A C 1
ATOM 1311 O O . PRO A 1 169 ? 5.544 -13.430 11.240 1.00 93.94 169 PRO A O 1
ATOM 1314 N N . ARG A 1 170 ? 3.850 -12.642 12.481 1.00 93.44 170 ARG A N 1
ATOM 1315 C CA . ARG A 1 170 ? 3.227 -13.920 12.844 1.00 93.44 170 ARG A CA 1
ATOM 1316 C C . ARG A 1 170 ? 2.044 -14.288 11.952 1.00 93.44 170 ARG A C 1
ATOM 1318 O O . ARG A 1 170 ? 1.438 -15.336 12.154 1.00 93.44 170 ARG A O 1
ATOM 1325 N N . VAL A 1 171 ? 1.671 -13.439 10.994 1.00 93.44 171 VAL A N 1
ATOM 1326 C CA . VAL A 1 171 ? 0.588 -13.761 10.061 1.00 93.44 171 VAL A CA 1
ATOM 1327 C C . VAL A 1 171 ? 1.101 -14.768 9.037 1.00 93.44 171 VAL A C 1
ATOM 1329 O O . VAL A 1 171 ? 2.096 -14.516 8.350 1.00 93.44 171 VAL A O 1
ATOM 1332 N N . GLN A 1 172 ? 0.395 -15.891 8.941 1.00 92.50 172 GLN A N 1
ATOM 1333 C CA . GLN A 1 172 ? 0.514 -16.856 7.859 1.00 92.50 172 GLN A CA 1
ATOM 1334 C C . GLN A 1 172 ? -0.555 -16.536 6.811 1.00 92.50 172 GLN A C 1
ATOM 1336 O O . GLN A 1 172 ? -1.745 -16.549 7.127 1.00 92.50 172 GLN A O 1
ATOM 1341 N N . TRP A 1 173 ? -0.116 -16.212 5.594 1.00 93.81 173 TRP A N 1
ATOM 1342 C CA . TRP A 1 173 ? -0.988 -15.846 4.477 1.00 93.81 173 TRP A CA 1
ATOM 1343 C C . TRP A 1 173 ? -1.410 -17.076 3.674 1.00 93.81 173 TRP A C 1
ATOM 1345 O O . TRP A 1 173 ? -0.570 -17.897 3.304 1.00 93.81 173 TRP A O 1
ATOM 1355 N N . ASP A 1 174 ? -2.697 -17.153 3.352 1.00 92.94 174 ASP A N 1
ATOM 1356 C CA . ASP A 1 174 ? -3.271 -18.165 2.476 1.00 92.94 174 ASP A CA 1
ATOM 1357 C C . ASP A 1 174 ? -3.055 -17.746 1.017 1.00 92.94 174 ASP A C 1
ATOM 1359 O O . ASP A 1 174 ? -3.693 -16.824 0.502 1.00 92.94 174 ASP A O 1
ATOM 1363 N N . ALA A 1 175 ? -2.114 -18.410 0.347 1.00 90.44 175 ALA A N 1
ATOM 1364 C CA . ALA A 1 175 ? -1.847 -18.188 -1.068 1.00 90.44 175 ALA A CA 1
ATOM 1365 C C . ALA A 1 175 ? -2.981 -18.781 -1.928 1.00 90.44 175 ALA A C 1
ATOM 1367 O O . ALA A 1 175 ? -3.377 -19.929 -1.700 1.00 90.44 175 ALA A O 1
ATOM 1368 N N . PRO A 1 176 ? -3.493 -18.061 -2.941 1.00 87.69 176 PRO A N 1
ATOM 1369 C CA . PRO A 1 176 ? -4.444 -18.644 -3.875 1.00 87.69 176 PRO A CA 1
ATOM 1370 C C . PRO A 1 176 ? -3.757 -19.740 -4.694 1.00 87.69 176 PRO A C 1
ATOM 1372 O O . PRO A 1 176 ? -2.673 -19.530 -5.228 1.00 87.69 176 PRO A O 1
ATOM 1375 N N . SER A 1 177 ? -4.390 -20.904 -4.841 1.00 85.31 177 SER A N 1
ATOM 1376 C CA . SER A 1 177 ? -3.884 -21.954 -5.735 1.00 85.31 177 SER A CA 1
ATOM 1377 C C . SER A 1 177 ? -3.776 -21.428 -7.178 1.00 85.31 177 SER A C 1
ATOM 1379 O O . SER A 1 177 ? -4.703 -20.752 -7.629 1.00 85.31 177 SER A O 1
ATOM 1381 N N . PRO A 1 178 ? -2.707 -21.748 -7.934 1.00 90.94 178 PRO A N 1
ATOM 1382 C CA . PRO A 1 178 ? -1.616 -22.681 -7.615 1.00 90.94 178 PRO A CA 1
ATOM 1383 C C . PRO A 1 178 ? -0.409 -22.049 -6.894 1.00 90.94 178 PRO A C 1
ATOM 1385 O O . PRO A 1 178 ? 0.609 -22.719 -6.711 1.00 90.94 178 PRO A O 1
ATOM 1388 N N . PHE A 1 179 ? -0.492 -20.776 -6.507 1.00 89.38 179 PHE A N 1
ATOM 1389 C CA . PHE A 1 179 ? 0.604 -20.037 -5.885 1.00 89.38 179 PHE A CA 1
ATOM 1390 C C . PHE A 1 179 ? 0.880 -20.509 -4.453 1.00 89.38 179 PHE A C 1
ATOM 1392 O O . PHE A 1 179 ? 0.030 -21.099 -3.785 1.00 89.38 179 PHE A O 1
ATOM 1399 N N . ARG A 1 180 ? 2.102 -20.250 -3.984 1.00 87.81 180 ARG A N 1
ATOM 1400 C CA . ARG A 1 180 ? 2.587 -20.584 -2.639 1.00 87.81 180 ARG A CA 1
ATOM 1401 C C . ARG A 1 180 ? 3.481 -19.459 -2.137 1.00 87.81 180 ARG A C 1
ATOM 1403 O O . ARG A 1 180 ? 4.002 -18.699 -2.947 1.00 87.81 180 ARG A O 1
ATOM 1410 N N . ASP A 1 181 ? 3.633 -19.376 -0.819 1.00 84.81 181 ASP A N 1
ATOM 1411 C CA . ASP A 1 181 ? 4.612 -18.517 -0.141 1.00 84.81 181 ASP A CA 1
ATOM 1412 C C . ASP A 1 181 ? 4.645 -17.067 -0.666 1.00 84.81 181 ASP A C 1
ATOM 1414 O O . ASP A 1 181 ? 5.659 -16.622 -1.200 1.00 84.81 181 ASP A O 1
ATOM 1418 N N . PRO A 1 182 ? 3.538 -16.307 -0.557 1.00 88.19 182 PRO A N 1
ATOM 1419 C CA . PRO A 1 182 ? 3.483 -14.946 -1.068 1.00 88.19 182 PRO A CA 1
ATOM 1420 C C . PRO A 1 182 ? 4.508 -14.062 -0.348 1.00 88.19 182 PRO A C 1
ATOM 1422 O O . PRO A 1 182 ? 4.547 -13.999 0.883 1.00 88.19 182 PRO A O 1
ATOM 1425 N N . ILE A 1 183 ? 5.312 -13.340 -1.129 1.00 85.44 183 ILE A N 1
ATOM 1426 C CA . ILE A 1 183 ? 6.339 -12.420 -0.630 1.00 85.44 183 ILE A CA 1
ATOM 1427 C C . ILE A 1 183 ? 5.936 -10.992 -0.985 1.00 85.44 183 ILE A C 1
ATOM 1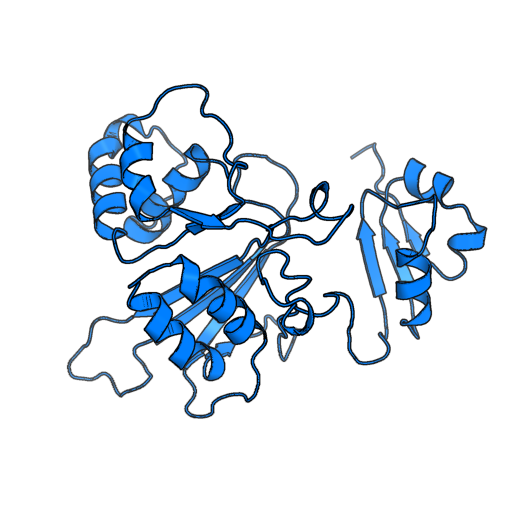429 O O . ILE A 1 183 ? 5.616 -10.690 -2.134 1.00 85.44 183 ILE A O 1
ATOM 1433 N N . MET A 1 184 ? 5.978 -10.098 0.002 1.00 88.06 184 MET A N 1
ATOM 1434 C CA . MET A 1 184 ? 5.787 -8.669 -0.232 1.00 88.06 184 MET A CA 1
ATOM 1435 C C . MET A 1 184 ? 7.116 -8.024 -0.630 1.00 88.06 184 MET A C 1
ATOM 1437 O O . MET A 1 184 ? 8.104 -8.155 0.089 1.00 88.06 184 MET A O 1
ATOM 1441 N N . LEU A 1 185 ? 7.119 -7.280 -1.736 1.00 87.81 185 LEU A N 1
ATOM 1442 C CA . LEU A 1 185 ? 8.287 -6.556 -2.243 1.00 87.81 185 LEU A CA 1
ATOM 1443 C C . LEU A 1 185 ? 7.998 -5.045 -2.242 1.00 87.81 185 LEU A C 1
ATOM 1445 O O . LEU A 1 185 ? 7.630 -4.485 -3.277 1.00 87.81 185 LEU A O 1
ATOM 1449 N N . PRO A 1 186 ? 8.081 -4.361 -1.082 1.00 89.12 186 PRO A N 1
ATOM 1450 C CA . PRO A 1 186 ? 7.966 -2.910 -1.059 1.00 89.12 186 PRO A CA 1
ATOM 1451 C C . PRO A 1 186 ? 9.135 -2.300 -1.841 1.00 89.12 186 PRO A C 1
ATOM 1453 O O . PRO A 1 186 ? 10.275 -2.730 -1.698 1.00 89.12 186 PRO A O 1
ATOM 1456 N N . GLY A 1 187 ? 8.839 -1.302 -2.671 1.00 87.38 187 GLY A N 1
ATOM 1457 C CA . GLY A 1 187 ? 9.827 -0.604 -3.485 1.00 87.38 187 GLY A CA 1
ATOM 1458 C C . GLY A 1 187 ? 9.998 0.853 -3.073 1.00 87.38 187 GLY A C 1
ATOM 1459 O O . GLY A 1 187 ? 9.018 1.529 -2.752 1.00 87.38 187 GLY A O 1
ATOM 1460 N N . GLY A 1 188 ? 11.230 1.361 -3.127 1.00 86.56 188 GLY A N 1
ATOM 1461 C CA . GLY A 1 188 ? 11.518 2.779 -2.912 1.00 86.56 188 GLY A CA 1
ATOM 1462 C C . GLY A 1 188 ? 11.461 3.181 -1.438 1.00 86.56 188 GLY A C 1
ATOM 1463 O O . GLY A 1 188 ? 12.331 2.817 -0.667 1.00 86.56 188 GLY A O 1
ATOM 1464 N N . GLY A 1 189 ? 10.463 3.961 -1.022 1.00 88.31 189 GLY A N 1
ATOM 1465 C CA . GLY A 1 189 ? 10.424 4.537 0.333 1.00 88.31 189 GLY A CA 1
ATOM 1466 C C . GLY A 1 189 ? 10.900 5.984 0.372 1.00 88.31 189 GLY A C 1
ATOM 1467 O O . GLY A 1 189 ? 11.637 6.385 1.265 1.00 88.31 189 GLY A O 1
ATOM 1468 N N . ALA A 1 190 ? 10.460 6.787 -0.599 1.00 88.06 190 ALA A N 1
ATOM 1469 C CA . ALA A 1 190 ? 10.811 8.199 -0.680 1.00 88.06 190 ALA A CA 1
ATOM 1470 C C . ALA A 1 190 ? 10.407 9.005 0.565 1.00 88.06 190 ALA A C 1
ATOM 1472 O O . ALA A 1 190 ? 10.947 10.074 0.780 1.00 88.06 190 ALA A O 1
ATOM 1473 N N . HIS A 1 191 ? 9.474 8.524 1.390 1.00 90.00 191 HIS A N 1
ATOM 1474 C CA . HIS A 1 191 ? 9.099 9.134 2.673 1.00 90.00 191 HIS A CA 1
ATOM 1475 C C . HIS A 1 191 ? 10.062 8.809 3.828 1.00 90.00 191 HIS A C 1
ATOM 1477 O O . HIS A 1 191 ? 9.907 9.355 4.916 1.00 90.00 191 HIS A O 1
ATOM 1483 N N . ILE A 1 192 ? 11.040 7.926 3.616 1.00 90.94 192 ILE A N 1
ATOM 1484 C CA . ILE A 1 192 ? 12.056 7.565 4.606 1.00 90.94 192 ILE A CA 1
ATOM 1485 C C . ILE A 1 192 ? 13.251 8.506 4.437 1.00 90.94 192 ILE A C 1
ATOM 1487 O O . ILE A 1 192 ? 13.862 8.580 3.365 1.00 90.94 192 ILE A O 1
ATOM 1491 N N . ALA A 1 193 ? 13.564 9.229 5.515 1.00 87.56 193 ALA A N 1
ATOM 1492 C CA . ALA A 1 193 ? 14.580 10.277 5.523 1.00 87.56 193 ALA A CA 1
ATOM 1493 C C . ALA A 1 193 ? 15.992 9.742 5.274 1.00 87.56 193 ALA A C 1
ATOM 1495 O O . ALA A 1 193 ? 16.739 10.355 4.520 1.00 87.56 193 ALA A O 1
ATOM 1496 N N . ASN A 1 194 ? 16.348 8.607 5.881 1.00 89.12 194 ASN A N 1
ATOM 1497 C CA . ASN A 1 194 ? 17.640 7.967 5.668 1.00 89.12 194 ASN A CA 1
ATOM 1498 C C . ASN A 1 194 ? 17.596 7.085 4.404 1.00 89.12 194 ASN A C 1
ATOM 1500 O O . ASN A 1 194 ? 16.905 6.063 4.416 1.00 89.12 194 ASN A O 1
ATOM 1504 N N . PRO A 1 195 ? 18.345 7.406 3.328 1.00 86.50 195 PRO A N 1
ATOM 1505 C CA . PRO A 1 195 ? 18.347 6.598 2.111 1.00 86.50 195 PRO A CA 1
ATOM 1506 C C . PRO A 1 195 ? 18.810 5.152 2.319 1.00 86.50 195 PRO A C 1
ATOM 1508 O O . PRO A 1 195 ? 18.371 4.275 1.584 1.00 86.50 195 PRO A O 1
ATOM 1511 N N . ALA A 1 196 ? 19.649 4.881 3.325 1.00 88.38 196 ALA A N 1
ATOM 1512 C CA . ALA A 1 196 ? 20.125 3.529 3.631 1.00 88.38 196 ALA A CA 1
ATOM 1513 C C . ALA A 1 196 ? 19.039 2.621 4.242 1.00 88.38 196 ALA A C 1
ATOM 1515 O O . ALA A 1 196 ? 19.184 1.403 4.234 1.00 88.38 196 ALA A O 1
ATOM 1516 N N . GLU A 1 197 ? 17.956 3.207 4.760 1.00 88.88 197 GLU A N 1
ATOM 1517 C CA . GLU A 1 197 ? 16.799 2.495 5.321 1.00 88.88 197 GLU A CA 1
ATOM 1518 C C . GLU A 1 197 ? 15.653 2.349 4.305 1.00 88.88 197 GLU A C 1
ATOM 1520 O O . GLU A 1 197 ? 14.604 1.782 4.618 1.00 88.88 197 GLU A O 1
ATOM 1525 N N . ARG A 1 198 ? 15.826 2.880 3.088 1.00 89.94 198 ARG A N 1
ATOM 1526 C CA . ARG A 1 198 ? 14.844 2.765 2.007 1.00 89.94 198 ARG A CA 1
ATOM 1527 C C . ARG A 1 198 ? 14.768 1.329 1.493 1.00 89.94 198 ARG A C 1
ATOM 1529 O O . ARG A 1 198 ? 15.713 0.548 1.583 1.00 89.94 198 ARG A O 1
ATOM 1536 N N . PHE A 1 199 ? 13.621 0.987 0.926 1.00 89.19 199 PHE A N 1
ATOM 1537 C CA . PHE A 1 199 ? 13.387 -0.319 0.334 1.00 89.19 199 PHE A CA 1
ATOM 1538 C C . PHE A 1 199 ? 14.136 -0.460 -0.992 1.00 89.19 199 PHE A C 1
ATOM 1540 O O . PHE A 1 199 ? 14.255 0.488 -1.774 1.00 89.19 199 PHE A O 1
ATOM 1547 N N . ALA A 1 200 ? 14.607 -1.677 -1.254 1.00 82.62 200 ALA A N 1
ATOM 1548 C CA . ALA A 1 200 ? 15.254 -2.025 -2.509 1.00 82.62 200 ALA A CA 1
ATOM 1549 C C . ALA A 1 200 ? 14.297 -1.879 -3.708 1.00 82.62 200 ALA A C 1
ATOM 1551 O O . ALA A 1 200 ? 13.108 -1.578 -3.578 1.00 82.62 200 ALA A O 1
ATOM 1552 N N . SER A 1 201 ? 14.824 -2.095 -4.911 1.00 79.56 201 SER A N 1
ATOM 1553 C CA . SER A 1 201 ? 13.995 -2.102 -6.113 1.00 79.56 201 SER A CA 1
ATOM 1554 C C . SER A 1 201 ? 12.992 -3.268 -6.056 1.00 79.56 201 SER A C 1
ATOM 1556 O O . SER A 1 201 ? 13.422 -4.407 -5.859 1.00 79.56 201 SER A O 1
ATOM 1558 N N . PRO A 1 202 ? 11.679 -3.033 -6.260 1.00 71.25 202 PRO A N 1
ATOM 1559 C CA . PRO A 1 202 ? 10.648 -4.062 -6.091 1.00 71.25 202 PRO A CA 1
ATOM 1560 C C . PRO A 1 202 ? 10.723 -5.164 -7.155 1.00 71.25 202 PRO A C 1
ATOM 1562 O O . PRO A 1 202 ? 10.103 -6.209 -7.008 1.00 71.25 202 PRO A O 1
ATOM 1565 N N . ILE A 1 203 ? 11.494 -4.938 -8.222 1.00 71.12 203 ILE A N 1
ATOM 1566 C CA . ILE A 1 203 ? 11.752 -5.920 -9.276 1.00 71.12 203 ILE A CA 1
ATOM 1567 C C . ILE A 1 203 ? 12.927 -6.853 -8.948 1.00 71.12 203 ILE A C 1
ATOM 1569 O O . ILE A 1 203 ? 13.195 -7.761 -9.721 1.00 71.12 203 ILE A O 1
ATOM 1573 N N . GLN A 1 204 ? 13.641 -6.688 -7.825 1.00 69.69 204 GLN A N 1
ATOM 1574 C CA . GLN A 1 204 ? 14.715 -7.611 -7.429 1.00 69.69 204 GLN A CA 1
ATOM 1575 C C . GLN A 1 204 ? 14.157 -8.934 -6.884 1.00 69.69 204 GLN A C 1
ATOM 1577 O O . GLN A 1 204 ? 13.977 -9.107 -5.684 1.00 69.69 204 GLN A O 1
ATOM 1582 N N . PHE A 1 205 ? 13.964 -9.904 -7.777 1.00 69.44 205 PHE A N 1
ATOM 1583 C CA . PHE A 1 205 ? 13.441 -11.239 -7.456 1.00 69.44 205 PHE A CA 1
ATOM 1584 C C . PHE A 1 205 ? 14.428 -12.161 -6.704 1.00 69.44 205 PHE A C 1
ATOM 1586 O O . PHE A 1 205 ? 14.090 -13.292 -6.364 1.00 69.44 205 PHE A O 1
ATOM 1593 N N . GLY A 1 206 ? 15.654 -11.702 -6.423 1.00 65.88 206 GLY A N 1
ATOM 1594 C CA . GLY A 1 206 ? 16.680 -12.421 -5.650 1.00 65.88 206 GLY A CA 1
ATOM 1595 C C . GLY A 1 206 ? 17.367 -13.589 -6.378 1.00 65.88 206 GLY A C 1
ATOM 1596 O O . GLY A 1 206 ? 18.581 -13.741 -6.252 1.00 65.88 206 GLY A O 1
ATOM 1597 N N . LYS A 1 207 ? 16.629 -14.381 -7.163 1.00 68.06 207 LYS A N 1
ATOM 1598 C CA . LYS A 1 207 ? 17.135 -15.451 -8.045 1.00 68.06 207 LYS A CA 1
ATOM 1599 C C . LYS A 1 207 ? 16.832 -15.130 -9.513 1.00 68.06 207 LYS A C 1
ATOM 1601 O O . LYS A 1 207 ? 16.117 -14.166 -9.793 1.00 68.06 207 LYS A O 1
ATOM 1606 N N . SER A 1 208 ? 17.408 -15.897 -10.438 1.00 70.62 208 SER A N 1
ATOM 1607 C CA . SER A 1 208 ? 16.975 -15.885 -11.836 1.00 70.62 208 SER A CA 1
ATOM 1608 C C . SER A 1 208 ? 15.497 -16.256 -11.935 1.00 70.62 208 SER A C 1
ATOM 1610 O O . SER A 1 208 ? 14.998 -17.090 -11.180 1.00 70.62 208 SER A O 1
ATOM 1612 N N . VAL A 1 209 ? 14.789 -15.563 -12.821 1.00 80.88 209 VAL A N 1
ATOM 1613 C CA . VAL A 1 209 ? 13.376 -15.800 -13.119 1.00 80.88 209 VAL A CA 1
ATOM 1614 C C . VAL A 1 209 ? 13.301 -16.875 -14.199 1.00 80.88 209 VAL A C 1
ATOM 1616 O O . VAL A 1 209 ? 13.987 -16.740 -15.211 1.00 80.88 209 VAL A O 1
ATOM 1619 N N . ASP A 1 210 ? 12.484 -17.913 -13.996 1.00 87.06 210 ASP A N 1
ATOM 1620 C CA . ASP A 1 210 ? 12.268 -18.956 -15.007 1.00 87.06 210 ASP A CA 1
ATOM 1621 C C . ASP A 1 210 ? 11.591 -18.341 -16.238 1.00 87.06 210 ASP A C 1
ATOM 1623 O O . ASP A 1 210 ? 12.245 -18.094 -17.237 1.00 87.06 210 ASP A O 1
ATOM 1627 N N . ASP A 1 211 ? 10.317 -17.965 -16.140 1.00 89.69 211 ASP A N 1
ATOM 1628 C CA . ASP A 1 211 ? 9.594 -17.264 -17.202 1.00 89.69 211 ASP A CA 1
ATOM 1629 C C . ASP A 1 211 ? 9.110 -15.894 -16.707 1.00 89.69 211 ASP A C 1
ATOM 1631 O O . ASP A 1 211 ? 8.668 -15.743 -15.565 1.00 89.69 211 ASP A O 1
ATOM 1635 N N . LEU A 1 212 ? 9.153 -14.886 -17.579 1.00 90.31 212 LEU A N 1
ATOM 1636 C CA . LEU A 1 212 ? 8.743 -13.516 -17.285 1.00 90.31 212 LEU A CA 1
ATOM 1637 C C . LEU A 1 212 ? 7.609 -13.073 -18.211 1.00 90.31 212 LEU A C 1
ATOM 1639 O O . LEU A 1 212 ? 7.723 -13.168 -19.428 1.00 90.31 212 LEU A O 1
ATOM 1643 N N . LEU A 1 213 ? 6.553 -12.498 -17.635 1.00 91.25 213 LEU A N 1
ATOM 1644 C CA . LEU A 1 213 ? 5.512 -11.766 -18.355 1.00 91.25 213 LEU A CA 1
ATOM 1645 C C . LEU A 1 213 ? 5.520 -10.303 -17.909 1.00 91.25 213 LEU A C 1
ATOM 1647 O O . LEU A 1 213 ? 5.284 -10.000 -16.740 1.00 91.25 213 LEU A O 1
ATOM 1651 N N . VAL A 1 214 ? 5.743 -9.395 -18.852 1.00 89.56 214 VAL A N 1
ATOM 1652 C CA . VAL A 1 214 ? 5.632 -7.950 -18.650 1.00 89.56 214 VAL A CA 1
ATOM 1653 C C . VAL A 1 214 ? 4.392 -7.459 -19.377 1.00 89.56 214 VAL A C 1
ATOM 1655 O O . VAL A 1 214 ? 4.262 -7.647 -20.581 1.00 89.56 214 VAL A O 1
ATOM 1658 N N . VAL A 1 215 ? 3.492 -6.792 -18.658 1.00 88.75 215 VAL A N 1
ATOM 1659 C CA . VAL A 1 215 ? 2.353 -6.082 -19.249 1.00 88.75 215 VAL A CA 1
ATOM 1660 C C . VAL A 1 215 ? 2.539 -4.605 -18.946 1.00 88.75 215 VAL A C 1
ATOM 1662 O O . VAL A 1 215 ? 2.408 -4.191 -17.795 1.00 88.75 215 VAL A O 1
ATOM 1665 N N . SER A 1 216 ? 2.884 -3.809 -19.955 1.00 86.75 216 SER A N 1
ATOM 1666 C CA . SER A 1 216 ? 3.054 -2.369 -19.775 1.00 86.75 216 SER A CA 1
ATOM 1667 C C . SER A 1 216 ? 2.592 -1.595 -21.003 1.00 86.75 216 SER A C 1
ATOM 1669 O O . SER A 1 216 ? 3.163 -1.776 -22.076 1.00 86.75 216 SER A O 1
ATOM 1671 N N . PRO A 1 217 ? 1.620 -0.677 -20.873 1.00 84.44 217 PRO A N 1
ATOM 1672 C CA . PRO A 1 217 ? 1.236 0.215 -21.963 1.00 84.44 217 PRO A CA 1
ATOM 1673 C C . PRO A 1 217 ? 2.242 1.355 -22.188 1.00 84.44 217 PRO A C 1
ATOM 1675 O O . PRO A 1 217 ? 2.057 2.141 -23.113 1.00 84.44 217 PRO A O 1
ATOM 1678 N N . PHE A 1 218 ? 3.276 1.475 -21.353 1.00 85.12 218 PHE A N 1
ATOM 1679 C CA . PHE A 1 218 ? 4.311 2.501 -21.467 1.00 85.12 218 PHE A CA 1
ATOM 1680 C C . PHE A 1 218 ? 5.685 1.848 -21.366 1.00 85.12 218 PHE A C 1
ATOM 1682 O O . PHE A 1 218 ? 5.969 1.149 -20.388 1.00 85.12 218 PHE A O 1
ATOM 1689 N N . LEU A 1 219 ? 6.533 2.068 -22.359 1.00 87.25 219 LEU A N 1
ATOM 1690 C CA . LEU A 1 219 ? 7.905 1.590 -22.385 1.00 87.25 219 LEU A CA 1
ATOM 1691 C C . LEU A 1 219 ? 8.823 2.779 -22.650 1.00 87.25 219 LEU A C 1
ATOM 1693 O O . LEU A 1 219 ? 8.597 3.579 -23.550 1.00 87.25 219 LEU A O 1
ATOM 1697 N N . ASP A 1 220 ? 9.878 2.900 -21.854 1.00 83.88 220 ASP A N 1
ATOM 1698 C CA . ASP A 1 220 ? 10.871 3.942 -22.083 1.00 83.88 220 ASP A CA 1
ATOM 1699 C C . ASP A 1 220 ? 11.836 3.512 -23.194 1.00 83.88 220 ASP A C 1
ATOM 1701 O O . ASP A 1 220 ? 12.691 2.642 -22.992 1.00 83.88 220 ASP A O 1
ATOM 1705 N N . SER A 1 221 ? 11.697 4.130 -24.367 1.00 82.56 221 SER A N 1
ATOM 1706 C CA . SER A 1 221 ? 12.564 3.882 -25.518 1.00 82.56 221 SER A CA 1
ATOM 1707 C C . SER A 1 221 ? 13.902 4.609 -25.474 1.00 82.56 221 SER A C 1
ATOM 1709 O O . SER A 1 221 ? 14.788 4.257 -26.252 1.00 82.56 221 SER A O 1
ATOM 1711 N N . SER A 1 222 ? 14.077 5.579 -24.570 1.00 78.31 222 SER A N 1
ATOM 1712 C CA . SER A 1 222 ? 15.270 6.428 -24.535 1.00 78.31 222 SER A CA 1
ATOM 1713 C C . SER A 1 222 ? 16.492 5.696 -23.983 1.00 78.31 222 SER A C 1
ATOM 1715 O O . SER A 1 222 ? 17.556 5.718 -24.598 1.00 78.31 222 SER A O 1
ATOM 1717 N N . GLU A 1 223 ? 16.336 5.007 -22.851 1.00 74.56 223 GLU A N 1
ATOM 1718 C CA . GLU A 1 223 ? 17.433 4.286 -22.200 1.00 74.56 223 GLU A CA 1
ATOM 1719 C C . GLU A 1 223 ? 17.223 2.770 -22.163 1.00 74.56 223 GLU A C 1
ATOM 1721 O O . GLU A 1 223 ? 18.182 2.030 -21.943 1.00 74.56 223 GLU A O 1
ATOM 1726 N N . GLN A 1 224 ? 15.982 2.294 -22.330 1.00 79.00 224 GLN A N 1
ATOM 1727 C CA . GLN A 1 224 ? 15.609 0.870 -22.385 1.00 79.00 224 GLN A CA 1
ATOM 1728 C C . GLN A 1 224 ? 16.086 0.029 -21.180 1.00 79.00 224 GLN A C 1
ATOM 1730 O O . GLN A 1 224 ? 16.044 -1.204 -21.205 1.00 79.00 224 GLN A O 1
ATOM 1735 N N . LYS A 1 225 ? 16.519 0.681 -20.090 1.00 78.38 225 LYS A N 1
ATOM 1736 C CA . LYS A 1 225 ? 17.192 0.050 -18.943 1.00 78.38 225 LYS A CA 1
ATOM 1737 C C . LYS A 1 225 ? 16.349 -1.049 -18.316 1.00 78.38 225 LYS A C 1
ATOM 1739 O O . LYS A 1 225 ? 16.885 -2.094 -17.967 1.00 78.38 225 LYS A O 1
ATOM 1744 N N . ALA A 1 226 ? 15.041 -0.829 -18.189 1.00 82.19 226 ALA A N 1
ATOM 1745 C CA . ALA A 1 226 ? 14.141 -1.784 -17.555 1.00 82.19 226 ALA A CA 1
ATOM 1746 C C . ALA A 1 226 ? 14.015 -3.092 -18.352 1.00 82.19 226 ALA A C 1
ATOM 1748 O O . ALA A 1 226 ? 14.106 -4.162 -17.757 1.00 82.19 226 ALA A O 1
ATOM 1749 N N . ILE A 1 227 ? 13.859 -3.020 -19.680 1.00 86.25 227 ILE A N 1
ATOM 1750 C CA . ILE A 1 227 ? 13.707 -4.207 -20.539 1.00 86.25 227 ILE A CA 1
ATOM 1751 C C . ILE A 1 227 ? 14.999 -5.026 -20.538 1.00 86.25 227 ILE A C 1
ATOM 1753 O O . ILE A 1 227 ? 14.959 -6.228 -20.281 1.00 86.25 227 ILE A O 1
ATOM 1757 N N . HIS A 1 228 ? 16.152 -4.378 -20.728 1.00 86.06 228 HIS A N 1
ATOM 1758 C CA . HIS A 1 228 ? 17.453 -5.058 -20.675 1.00 86.06 228 HIS A CA 1
ATOM 1759 C C . HIS A 1 228 ? 17.710 -5.693 -19.309 1.00 86.06 228 HIS A C 1
ATOM 1761 O O . HIS A 1 228 ? 18.128 -6.846 -19.223 1.00 86.06 228 HIS A O 1
ATOM 1767 N N . TRP A 1 229 ? 17.413 -4.963 -18.232 1.00 84.75 229 TRP A N 1
ATOM 1768 C CA . TRP A 1 229 ? 17.588 -5.451 -16.868 1.00 84.75 229 TRP A CA 1
ATOM 1769 C C . TRP A 1 229 ? 16.702 -6.665 -16.564 1.00 84.75 229 TRP A C 1
ATOM 1771 O O . TRP A 1 229 ? 17.190 -7.658 -16.026 1.00 84.75 229 TRP A O 1
ATOM 1781 N N . LEU A 1 230 ? 15.420 -6.608 -16.940 1.00 86.75 230 LEU A N 1
ATOM 1782 C CA . LEU A 1 230 ? 14.465 -7.701 -16.755 1.00 86.75 230 LEU A CA 1
ATOM 1783 C C . LEU A 1 230 ? 14.844 -8.92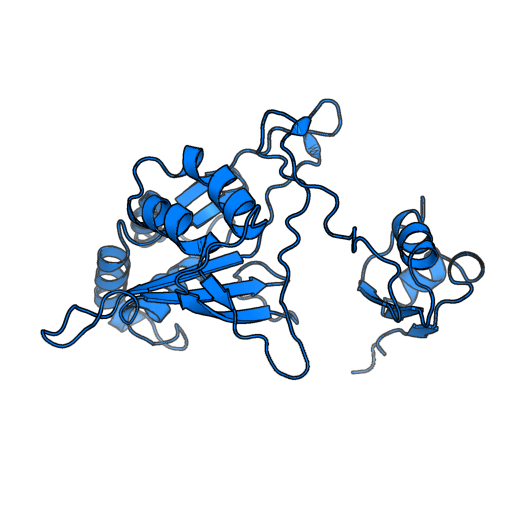7 -17.594 1.00 86.75 230 LEU A C 1
ATOM 1785 O O . LEU A 1 230 ? 14.850 -10.050 -17.088 1.00 86.75 230 LEU A O 1
ATOM 1789 N N . GLY A 1 231 ? 15.229 -8.709 -18.854 1.00 85.88 231 GLY A N 1
ATOM 1790 C CA . GLY A 1 231 ? 15.676 -9.770 -19.750 1.00 85.88 231 GLY A CA 1
ATOM 1791 C C . GLY A 1 231 ? 16.920 -10.475 -19.215 1.00 85.88 231 GLY A C 1
ATOM 1792 O O . GLY A 1 231 ? 16.926 -11.694 -19.091 1.00 85.88 231 GLY A O 1
ATOM 1793 N N . ALA A 1 232 ? 17.944 -9.728 -18.793 1.00 85.38 232 ALA A N 1
ATOM 1794 C CA . ALA A 1 232 ? 19.190 -10.291 -18.265 1.00 85.38 232 ALA A CA 1
ATOM 1795 C C . ALA A 1 232 ? 19.012 -11.138 -16.990 1.00 85.38 232 ALA A C 1
ATOM 1797 O O . ALA A 1 232 ? 19.897 -11.916 -16.638 1.00 85.38 232 ALA A O 1
ATOM 1798 N N . LYS A 1 233 ? 17.892 -10.977 -16.276 1.00 83.44 233 LYS A N 1
ATOM 1799 C CA . LYS A 1 233 ? 17.556 -11.737 -15.064 1.00 83.44 233 LYS A CA 1
ATOM 1800 C C . LYS A 1 233 ? 16.617 -12.919 -15.315 1.00 83.44 233 LYS A C 1
ATOM 1802 O O . LYS A 1 233 ? 16.288 -13.611 -14.354 1.00 83.44 233 LYS A O 1
ATOM 1807 N N . THR A 1 234 ? 16.219 -13.159 -16.564 1.00 88.12 234 THR A N 1
ATOM 1808 C CA . THR A 1 234 ? 15.277 -14.221 -16.940 1.00 88.12 234 THR A CA 1
ATOM 1809 C C . THR A 1 234 ? 15.981 -15.306 -17.756 1.00 88.12 234 THR A C 1
ATOM 1811 O O . THR A 1 234 ? 16.584 -15.003 -18.791 1.00 88.12 234 THR A O 1
ATOM 1814 N N . GLU A 1 235 ? 15.907 -16.556 -17.295 1.00 88.38 235 GLU A N 1
ATOM 1815 C CA . GLU A 1 235 ? 16.543 -17.726 -17.922 1.00 88.38 235 GLU A CA 1
ATOM 1816 C C . GLU A 1 235 ? 15.688 -18.351 -19.031 1.00 88.38 235 GLU A C 1
ATOM 1818 O O . GLU A 1 235 ? 16.224 -18.787 -20.049 1.00 88.38 235 GLU A O 1
ATOM 1823 N N . GLY A 1 236 ? 14.373 -18.381 -18.851 1.00 90.31 236 GLY A N 1
ATOM 1824 C CA . GLY A 1 236 ? 13.399 -18.922 -19.792 1.00 90.31 236 GLY A CA 1
ATOM 1825 C C . GLY A 1 236 ? 12.724 -17.842 -20.634 1.00 90.31 236 GLY A C 1
ATOM 1826 O O . GLY A 1 236 ? 13.360 -16.902 -21.121 1.00 90.31 236 GLY A O 1
ATOM 1827 N N . ARG A 1 237 ? 11.424 -18.016 -20.881 1.00 94.06 237 ARG A N 1
ATOM 1828 C CA . ARG A 1 237 ? 10.662 -17.221 -21.848 1.00 94.06 237 ARG A CA 1
ATOM 1829 C C . ARG A 1 237 ? 10.356 -15.834 -21.314 1.00 94.06 237 ARG A C 1
ATOM 1831 O O . ARG A 1 237 ? 10.056 -15.645 -20.138 1.00 94.06 237 ARG A O 1
ATOM 1838 N N . ARG A 1 238 ? 10.386 -14.856 -22.215 1.00 94.69 238 ARG A N 1
ATOM 1839 C CA . ARG A 1 238 ? 10.164 -13.445 -21.901 1.00 94.69 238 ARG A CA 1
ATOM 1840 C C . ARG A 1 238 ? 9.018 -12.942 -22.756 1.00 94.69 238 ARG A C 1
ATOM 1842 O O . ARG A 1 238 ? 9.184 -12.751 -23.951 1.00 94.69 238 ARG A O 1
ATOM 1849 N N . TYR A 1 239 ? 7.862 -12.733 -22.154 1.00 95.62 239 TYR A N 1
ATOM 1850 C CA . TYR A 1 239 ? 6.674 -12.225 -22.822 1.00 95.62 239 TYR A CA 1
ATOM 1851 C C . TYR A 1 239 ? 6.520 -10.732 -22.535 1.00 95.62 239 TYR A C 1
ATOM 1853 O O . TYR A 1 239 ? 6.598 -10.313 -21.378 1.00 95.62 239 TYR A O 1
ATOM 1861 N N . LEU A 1 240 ? 6.267 -9.930 -23.569 1.00 94.38 240 LEU A N 1
ATOM 1862 C CA . LEU A 1 240 ? 6.008 -8.496 -23.437 1.00 94.38 240 LEU A CA 1
ATOM 1863 C C . LEU A 1 240 ? 4.687 -8.128 -24.107 1.00 94.38 240 LEU A C 1
ATOM 1865 O O . LEU A 1 240 ? 4.561 -8.179 -25.324 1.00 94.38 240 LEU A O 1
ATOM 1869 N N . LEU A 1 241 ? 3.707 -7.720 -23.309 1.00 94.06 241 LEU A N 1
ATOM 1870 C CA . LEU A 1 241 ? 2.418 -7.217 -23.766 1.00 94.06 241 LEU A CA 1
ATOM 1871 C C . LEU A 1 241 ? 2.429 -5.693 -23.653 1.00 94.06 241 LEU A C 1
ATOM 1873 O O . LEU A 1 241 ? 2.508 -5.145 -22.549 1.00 94.06 241 LEU A O 1
ATOM 1877 N N . SER A 1 242 ? 2.355 -5.004 -24.789 1.00 92.12 242 SER A N 1
ATOM 1878 C CA . SER A 1 242 ? 2.390 -3.540 -24.840 1.00 92.12 242 SER A CA 1
ATOM 1879 C C . SER A 1 242 ? 1.559 -2.979 -25.999 1.00 92.12 242 SER A C 1
ATOM 1881 O O . SER A 1 242 ? 0.830 -3.707 -26.672 1.00 92.12 242 SER A O 1
ATOM 1883 N N . ARG A 1 243 ? 1.621 -1.663 -26.211 1.00 90.06 243 ARG A N 1
ATOM 1884 C CA . ARG A 1 243 ? 1.014 -0.997 -27.369 1.00 90.06 243 ARG A CA 1
ATOM 1885 C C . ARG A 1 243 ? 1.919 -1.131 -28.590 1.00 90.06 243 ARG A C 1
ATOM 1887 O O . ARG A 1 243 ? 3.141 -1.172 -28.450 1.00 90.06 243 ARG A O 1
ATOM 1894 N N . VAL A 1 244 ? 1.327 -1.150 -29.784 1.00 91.81 244 VAL A N 1
ATOM 1895 C CA . VAL A 1 244 ? 2.075 -1.270 -31.048 1.00 91.81 244 VAL A CA 1
ATOM 1896 C C . VAL A 1 244 ? 3.087 -0.132 -31.195 1.00 91.81 244 VAL A C 1
ATOM 1898 O O . VAL A 1 244 ? 4.229 -0.366 -31.584 1.00 91.81 244 VAL A O 1
ATOM 1901 N N . GLU A 1 245 ? 2.701 1.091 -30.834 1.00 91.50 245 GLU A N 1
ATOM 1902 C CA . GLU A 1 245 ? 3.559 2.275 -30.921 1.00 91.50 245 GLU A CA 1
ATOM 1903 C C . GLU A 1 245 ? 4.784 2.157 -30.014 1.00 91.50 245 GLU A C 1
ATOM 1905 O O . GLU A 1 245 ? 5.892 2.490 -30.428 1.00 91.50 245 GLU A O 1
ATOM 1910 N N . GLU A 1 246 ? 4.597 1.642 -28.799 1.00 92.19 246 GLU A N 1
ATOM 1911 C CA . GLU A 1 246 ? 5.666 1.490 -27.811 1.00 92.19 246 GLU A CA 1
ATOM 1912 C C . GLU A 1 246 ? 6.650 0.394 -28.232 1.00 92.19 246 GLU A C 1
ATOM 1914 O O . GLU A 1 246 ? 7.860 0.603 -28.190 1.00 92.19 246 GLU A O 1
ATOM 1919 N N . LEU A 1 247 ? 6.151 -0.749 -28.717 1.00 92.75 247 LEU A N 1
ATOM 1920 C CA . LEU A 1 247 ? 7.000 -1.825 -29.242 1.00 92.75 247 LEU A CA 1
ATOM 1921 C C . LEU A 1 247 ? 7.830 -1.349 -30.443 1.00 92.75 247 LEU A C 1
ATOM 1923 O O . LEU A 1 247 ? 9.032 -1.616 -30.514 1.00 92.75 247 LEU A O 1
ATOM 1927 N N . ASN A 1 248 ? 7.212 -0.594 -31.355 1.00 92.06 248 ASN A N 1
ATOM 1928 C CA . ASN A 1 248 ? 7.901 -0.010 -32.505 1.00 92.06 248 ASN A CA 1
ATOM 1929 C C . ASN A 1 248 ? 8.961 1.016 -32.084 1.00 92.06 248 ASN A C 1
ATOM 1931 O O . ASN A 1 248 ? 10.039 1.049 -32.675 1.00 92.06 248 ASN A O 1
ATOM 1935 N N . ALA A 1 249 ? 8.675 1.832 -31.065 1.00 92.12 249 ALA A N 1
ATOM 1936 C CA . ALA A 1 249 ? 9.608 2.829 -30.549 1.00 92.12 249 ALA A CA 1
ATOM 1937 C C . ALA A 1 249 ? 10.838 2.20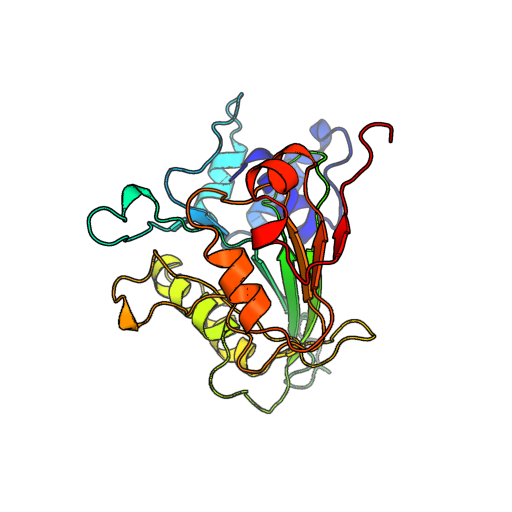1 -29.874 1.00 92.12 249 ALA A C 1
ATOM 1939 O O . ALA A 1 249 ? 11.930 2.758 -29.971 1.00 92.12 249 ALA A O 1
ATOM 1940 N N . ILE A 1 250 ? 10.680 1.053 -29.206 1.00 91.94 250 ILE A N 1
ATOM 1941 C CA . ILE A 1 250 ? 11.798 0.295 -28.621 1.00 91.94 250 ILE A CA 1
ATOM 1942 C C . ILE A 1 250 ? 12.668 -0.335 -29.721 1.00 91.94 250 ILE A C 1
ATOM 1944 O O . ILE A 1 250 ? 13.896 -0.277 -29.652 1.00 91.94 250 ILE A O 1
ATOM 1948 N N . GLY A 1 251 ? 12.032 -0.898 -30.752 1.00 90.81 251 GLY A N 1
ATOM 1949 C CA . GLY A 1 251 ? 12.698 -1.470 -31.918 1.00 90.81 251 GLY A CA 1
ATOM 1950 C C . GLY A 1 251 ? 13.107 -2.939 -31.755 1.00 90.81 251 GLY A C 1
ATOM 1951 O O . GLY A 1 251 ? 13.363 -3.438 -30.660 1.00 90.81 251 GLY A O 1
ATOM 1952 N N . ALA A 1 252 ? 13.191 -3.646 -32.886 1.00 90.06 252 ALA A N 1
ATOM 1953 C CA . ALA A 1 252 ? 13.364 -5.101 -32.925 1.00 90.06 252 ALA A CA 1
ATOM 1954 C C . ALA A 1 252 ? 14.671 -5.600 -32.285 1.00 90.06 252 ALA A C 1
ATOM 1956 O O . ALA A 1 252 ? 14.678 -6.658 -31.669 1.00 90.06 252 ALA A O 1
ATOM 1957 N N . GLN A 1 253 ? 15.763 -4.836 -32.398 1.00 89.69 253 GLN A N 1
ATOM 1958 C CA . GLN A 1 253 ? 17.059 -5.222 -31.830 1.00 89.69 253 GLN A CA 1
ATOM 1959 C C . GLN A 1 253 ? 17.022 -5.274 -30.296 1.00 89.69 253 GLN A C 1
ATOM 1961 O O . GLN A 1 253 ? 17.576 -6.181 -29.688 1.00 89.69 253 GLN A O 1
ATOM 1966 N N . ALA A 1 254 ? 16.358 -4.309 -29.660 1.00 87.62 254 ALA A N 1
ATOM 1967 C CA . ALA A 1 254 ? 16.254 -4.252 -28.205 1.00 87.62 254 ALA A CA 1
ATOM 1968 C C . ALA A 1 254 ? 15.267 -5.283 -27.635 1.00 87.62 254 ALA A C 1
ATOM 1970 O O . ALA A 1 254 ? 15.366 -5.660 -26.468 1.00 87.62 254 ALA A O 1
ATOM 1971 N N . LEU A 1 255 ? 14.329 -5.742 -28.464 1.00 92.69 255 LEU A N 1
ATOM 1972 C CA . LEU A 1 255 ? 13.342 -6.769 -28.132 1.00 92.69 255 LEU A CA 1
ATOM 1973 C C . LEU A 1 255 ? 13.798 -8.179 -28.532 1.00 92.69 255 LEU A C 1
ATOM 1975 O O . LEU A 1 255 ? 13.001 -9.114 -28.495 1.00 92.69 255 LEU A O 1
ATOM 1979 N N . GLU A 1 256 ? 15.067 -8.365 -28.900 1.00 91.88 256 GLU A N 1
ATOM 1980 C CA . GLU A 1 256 ? 15.593 -9.688 -29.221 1.00 91.88 256 GLU A CA 1
ATOM 1981 C C . GLU A 1 256 ? 15.448 -10.639 -28.016 1.00 91.88 256 GLU A C 1
ATOM 1983 O O . GLU A 1 256 ? 15.823 -10.323 -26.883 1.00 91.88 256 GLU A O 1
ATOM 1988 N N . GLY A 1 257 ? 14.853 -11.810 -28.257 1.00 91.31 257 GLY A N 1
ATOM 1989 C CA . GLY A 1 257 ? 14.547 -12.791 -27.213 1.00 91.31 257 GLY A CA 1
ATOM 1990 C C . GLY A 1 257 ? 13.279 -12.506 -26.400 1.00 91.31 257 GLY A C 1
ATOM 1991 O O . GLY A 1 257 ? 13.053 -13.200 -25.409 1.00 91.31 257 GLY A O 1
ATOM 1992 N N . TRP A 1 258 ? 12.463 -11.521 -26.793 1.00 95.19 258 TRP A N 1
ATOM 1993 C CA . TRP A 1 258 ? 11.127 -11.287 -26.241 1.00 95.19 258 TRP A CA 1
ATOM 1994 C C . TRP A 1 258 ? 10.026 -11.742 -27.206 1.00 95.19 258 TRP A C 1
ATOM 1996 O O . TRP A 1 258 ? 10.004 -11.363 -28.376 1.00 95.19 258 TRP A O 1
ATOM 2006 N N . ASP A 1 259 ? 9.060 -12.493 -26.685 1.00 96.19 259 ASP A N 1
ATOM 2007 C CA . ASP A 1 259 ? 7.790 -12.781 -27.341 1.00 96.19 259 ASP A CA 1
ATOM 2008 C C . ASP A 1 259 ? 6.840 -11.593 -27.112 1.00 96.19 259 ASP A C 1
ATOM 2010 O O . ASP A 1 259 ? 6.194 -11.463 -26.065 1.00 96.19 259 ASP A O 1
ATOM 2014 N N . CYS A 1 260 ? 6.792 -10.687 -28.086 1.00 95.56 260 CYS A N 1
ATOM 2015 C CA . CYS A 1 260 ? 6.019 -9.451 -28.000 1.00 95.56 260 CYS A CA 1
ATOM 2016 C C . CYS A 1 260 ? 4.589 -9.621 -28.532 1.00 95.56 260 CYS A C 1
ATOM 2018 O O . CYS A 1 260 ? 4.374 -10.136 -29.628 1.00 95.56 260 CYS A O 1
ATOM 2020 N N . TYR A 1 261 ? 3.615 -9.107 -27.786 1.00 94.25 261 TYR A N 1
ATOM 2021 C CA . TYR A 1 261 ? 2.199 -9.097 -28.138 1.00 94.25 261 TYR A CA 1
ATOM 2022 C C . TYR A 1 261 ? 1.630 -7.693 -27.953 1.00 94.25 261 TYR A C 1
ATOM 2024 O O . TYR A 1 261 ? 2.014 -6.956 -27.043 1.00 94.25 261 TYR A O 1
ATOM 2032 N N . SER A 1 262 ? 0.658 -7.340 -28.784 1.00 90.62 262 SER A N 1
ATOM 2033 C CA . SER A 1 262 ? -0.150 -6.140 -28.604 1.00 90.62 262 SER A CA 1
ATOM 2034 C C . SER A 1 262 ? -1.625 -6.501 -28.580 1.00 90.62 262 SER A C 1
ATOM 2036 O O . SER A 1 262 ? -2.063 -7.428 -29.266 1.00 90.62 262 SER A O 1
ATOM 2038 N N . LEU A 1 263 ? -2.403 -5.764 -27.790 1.00 77.50 263 LEU A N 1
ATOM 2039 C CA . LEU A 1 263 ? -3.857 -5.854 -27.870 1.00 77.50 263 LEU A CA 1
ATOM 2040 C C . LEU A 1 263 ? -4.310 -5.330 -29.237 1.00 77.50 263 LEU A C 1
ATOM 2042 O O . LEU A 1 263 ? -3.723 -4.398 -29.782 1.00 77.50 263 LEU A O 1
ATOM 2046 N N . ASN A 1 264 ? -5.319 -5.974 -29.815 1.00 75.38 264 ASN A N 1
ATOM 2047 C CA . ASN A 1 264 ? -5.916 -5.535 -31.068 1.00 75.38 264 ASN A CA 1
ATOM 2048 C C . ASN A 1 264 ? -6.937 -4.435 -30.759 1.00 75.38 264 ASN A C 1
ATOM 2050 O O . ASN A 1 264 ? -7.893 -4.695 -30.034 1.00 75.38 264 ASN A O 1
ATOM 2054 N N . ASP A 1 265 ? -6.773 -3.252 -31.350 1.00 65.56 265 ASP A N 1
ATOM 2055 C CA . ASP A 1 265 ? -7.652 -2.087 -31.139 1.00 65.56 265 ASP A CA 1
ATOM 2056 C C . ASP A 1 265 ? -9.102 -2.292 -31.628 1.00 65.56 265 ASP A C 1
ATOM 2058 O O . ASP A 1 265 ? -9.938 -1.398 -31.514 1.00 65.56 265 ASP A O 1
ATOM 2062 N N . LYS A 1 266 ? -9.414 -3.453 -32.219 1.00 63.56 266 LYS A N 1
ATOM 2063 C CA . LYS A 1 266 ? -10.744 -3.811 -32.737 1.00 63.56 266 LYS A CA 1
ATOM 2064 C C . LYS A 1 266 ? -11.649 -4.541 -31.733 1.00 63.56 266 LYS A C 1
ATOM 2066 O O . LYS A 1 266 ? -12.652 -5.109 -32.168 1.00 63.56 266 LYS A O 1
ATOM 2071 N N . VAL A 1 267 ? -11.297 -4.578 -30.446 1.00 49.72 267 VAL A N 1
ATOM 2072 C CA . VAL A 1 267 ? -12.103 -5.209 -29.380 1.00 49.72 267 VAL A CA 1
ATOM 2073 C C . VAL A 1 267 ? -12.799 -4.154 -28.535 1.00 49.72 267 VAL A C 1
ATOM 2075 O O . VAL A 1 267 ? -12.105 -3.220 -28.082 1.00 49.72 267 VAL A O 1
#

Organism: NCBI:txid412755

pLDDT: mean 84.33, std 11.17, range [45.22, 96.56]

Radius of gyration: 21.49 Å; chains: 1; bounding box: 52×43×60 Å

Foldseek 3Di:
DELVLVLQVLCCVPVVDGPPDPCVPCPVVSVVSLVVCQLVAADEAAPPPYDDDPDDDPVSVSCVLRYFHFYQQADDPCSVVGDDDFAKDKDWFAADDDPPDDPFPGIKIKIKGKPDHRDPDPDDIDIDIWIWGFDPDFAPPAVVLLVLVLCVVRNPPSPVSVVCSVGVRRIDIDDPPPDDDDHDQDAFPSSDNDNVSTGHHSLCPVAQAAEEEAEDQDADLPPNCVLVVNVVSHDHAAEYEYAPVRDVSNHDVSCVRYNYDYDDPPD

Sequence (267 aa):
LNLDALLAVPVSLVLGDTLEGELAGEKIALLEAIGQLNNRVKIFYQRGNIHVPREFNRLFALLEPMLVPIIPVGDGVQAAFSSFHPKIWILRYVKKATKAARHGQSVRYRLIVMSRNLTFDRSWDISACLDGVLNDAARDSDPLTAFVGSLAGHAGEFAPLRSMLKELPRVQWDAPSPFRDPIMLPGGGAHIANPAERFASPIQFGKSVDDLLVVSPFLDSSEQKAIHWLGAKTEGRRYLLSRVEELNAIGAQALEGWDCYSLNDKV

Secondary structure (DSSP, 8-state):
--HHHHTHHHIIIIIS--S-S-GGG-HHHHHHHHHHHTTT--EEEETT-PPPPSS--THHHHHGGGEEEE-----GGGGGG------EEEEEEE----TTPPTTTTEEEEEEEESS-S-S------EEEEEEEE-SSPPTT-HHHHHHHHHHTTS-S-HHHHHHHHHGGGEEE-PPTT--S------B-TT-SSGGGSB--TT--SS-BSSEEEE-S---TTT-HHHHHHHHTBSS-EEEEE-HHHHHHH-TTTTTT-EEEE--TT-